Protein AF-A0A0F0KZY3-F1 (afdb_monomer)

Organism: NCB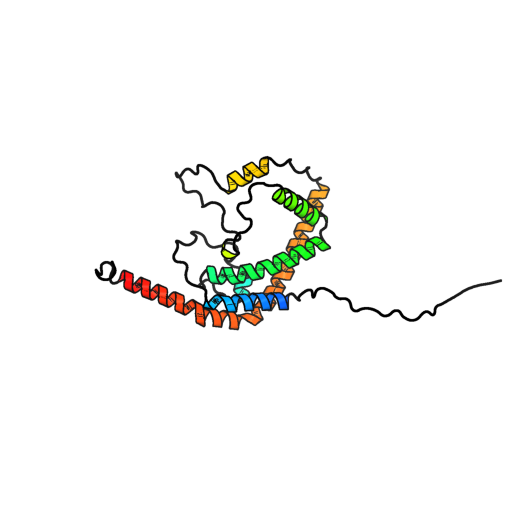I:txid582680

pLDDT: mean 83.11, std 18.11, range [31.58, 98.5]

Secondary structure (DSSP, 8-state):
-------------------------HHHHHHHHHHHHHHHGGG-----S---SS--TTTTT-HHHHHHT--TTS-HHHHHHHHHHHHHHHHHHHHHHHHHH-HHHHHHHHHHHHHHTT-S--TTTT--TTTTT--SSPPPPTTPPPS--HHHHHHHHHHTSPPPPPPPHHHHHHHHHHHHHHHHHHHHHHHHHHHHHTTTHHHHHHHIIIIIHHHHHHHHHHHHHHHH-TT-GGG-

Radius of gyration: 26.43 Å; Cα contacts (8 Å, |Δi|>4): 129; chains: 1; bounding box: 108×43×56 Å

Mean predicted aligned error: 11.76 Å

Structure (mmCIF, N/CA/C/O backbone):
data_AF-A0A0F0KZY3-F1
#
_entry.id   AF-A0A0F0KZY3-F1
#
loop_
_atom_site.group_PDB
_atom_site.id
_atom_site.type_symbol
_atom_site.label_atom_id
_atom_site.label_alt_id
_atom_site.label_comp_id
_atom_site.label_asym_id
_atom_site.label_entity_id
_atom_site.label_seq_id
_atom_site.pdbx_PDB_ins_code
_atom_site.Cartn_x
_atom_site.Cartn_y
_atom_site.Cartn_z
_atom_site.occupancy
_atom_site.B_iso_or_equiv
_atom_site.auth_seq_id
_atom_site.auth_comp_id
_atom_site.auth_asym_id
_atom_site.auth_atom_id
_atom_site.pdbx_PDB_model_num
ATOM 1 N N . MET A 1 1 ? -69.422 -18.592 17.727 1.00 33.78 1 MET A N 1
ATOM 2 C CA . MET A 1 1 ? -68.702 -19.879 17.613 1.00 33.78 1 MET A CA 1
ATOM 3 C C . MET A 1 1 ? -67.730 -19.767 16.440 1.00 33.78 1 MET A C 1
ATOM 5 O O . MET A 1 1 ? -68.256 -19.607 15.356 1.00 33.78 1 MET A O 1
ATOM 9 N N . ARG A 1 2 ? -66.400 -19.774 16.708 1.00 34.88 2 ARG A N 1
ATOM 10 C CA . ARG A 1 2 ? -65.200 -20.063 15.853 1.00 34.88 2 ARG A CA 1
ATOM 11 C C . ARG A 1 2 ? -65.149 -19.541 14.395 1.00 34.88 2 ARG A C 1
ATOM 13 O O . ARG A 1 2 ? -66.150 -19.557 13.713 1.00 34.88 2 ARG A O 1
ATOM 20 N N . ALA A 1 3 ? -64.028 -19.260 13.740 1.00 32.84 3 ALA A N 1
ATOM 21 C CA . ALA A 1 3 ? -62.632 -18.894 13.995 1.00 32.84 3 ALA A CA 1
ATOM 22 C C . ALA A 1 3 ? -62.002 -18.755 12.581 1.00 32.84 3 ALA A C 1
ATOM 24 O O . ALA A 1 3 ? -62.442 -19.452 11.671 1.00 32.84 3 ALA A O 1
ATOM 25 N N . ALA A 1 4 ? -60.945 -17.945 12.470 1.00 37.53 4 ALA A N 1
ATOM 26 C CA . ALA A 1 4 ? -59.822 -18.077 11.528 1.00 37.53 4 ALA A CA 1
ATOM 27 C C . ALA A 1 4 ? -59.975 -17.715 10.022 1.00 37.53 4 ALA A C 1
ATOM 29 O O . ALA A 1 4 ? -60.689 -18.349 9.255 1.00 37.53 4 ALA A O 1
ATOM 30 N N . ASP A 1 5 ? -59.121 -16.758 9.638 1.00 37.12 5 ASP A N 1
ATOM 31 C CA . ASP A 1 5 ? -58.019 -16.917 8.673 1.00 37.12 5 ASP A CA 1
ATOM 32 C C . ASP A 1 5 ? -58.067 -16.345 7.242 1.00 37.12 5 ASP A C 1
ATOM 34 O O . ASP A 1 5 ? -58.947 -16.591 6.427 1.00 37.12 5 ASP A O 1
ATOM 38 N N . LEU A 1 6 ? -56.934 -15.679 6.978 1.00 36.69 6 LEU A N 1
ATOM 39 C CA . LEU A 1 6 ? -56.150 -15.561 5.751 1.00 36.69 6 LEU A CA 1
ATOM 40 C C . LEU A 1 6 ? -56.644 -14.720 4.553 1.00 36.69 6 LEU A C 1
ATOM 42 O O . LEU A 1 6 ? -57.491 -15.096 3.755 1.00 36.69 6 LEU A O 1
ATOM 46 N N . ALA A 1 7 ? -55.821 -13.690 4.322 1.00 38.56 7 ALA A N 1
ATOM 47 C CA . ALA A 1 7 ? -55.039 -13.496 3.098 1.00 38.56 7 ALA A CA 1
ATOM 48 C C . ALA A 1 7 ? -55.624 -12.652 1.946 1.00 38.56 7 ALA A C 1
ATOM 50 O O . ALA A 1 7 ? -56.450 -13.074 1.149 1.00 38.56 7 ALA A O 1
ATOM 51 N N . CYS A 1 8 ? -54.960 -11.501 1.774 1.00 31.58 8 CYS A N 1
ATOM 52 C CA . CYS A 1 8 ? -54.126 -11.201 0.605 1.00 31.58 8 CYS A CA 1
ATOM 53 C C . CYS A 1 8 ? -54.821 -11.097 -0.766 1.00 31.58 8 CYS A C 1
ATOM 55 O O . CYS A 1 8 ? -55.160 -12.105 -1.378 1.00 31.58 8 CYS A O 1
ATOM 57 N N . ARG A 1 9 ? -54.853 -9.872 -1.323 1.00 37.19 9 ARG A N 1
ATOM 58 C CA . ARG A 1 9 ? -54.453 -9.585 -2.720 1.00 37.19 9 ARG A CA 1
ATOM 59 C C . ARG A 1 9 ? -54.384 -8.072 -2.993 1.00 37.19 9 ARG A C 1
ATOM 61 O O . ARG A 1 9 ? -55.365 -7.441 -3.367 1.00 37.19 9 ARG A O 1
ATOM 68 N N . ARG A 1 10 ? -53.177 -7.507 -2.896 1.00 37.31 10 ARG A N 1
ATOM 69 C CA . ARG A 1 10 ? -52.708 -6.425 -3.780 1.00 37.31 10 ARG A CA 1
ATOM 70 C C . ARG A 1 10 ? -51.435 -6.931 -4.467 1.00 37.31 10 ARG A C 1
ATOM 72 O O . ARG A 1 10 ? -50.506 -7.367 -3.799 1.00 37.31 10 ARG A O 1
ATOM 79 N N . ARG A 1 11 ? -51.429 -6.914 -5.798 1.00 42.09 11 ARG A N 1
ATOM 80 C CA . ARG A 1 11 ? -50.273 -7.096 -6.697 1.00 42.09 11 ARG A CA 1
ATOM 81 C C . ARG A 1 11 ? -50.128 -5.797 -7.511 1.00 42.09 11 ARG A C 1
ATOM 83 O O . ARG A 1 11 ? -51.13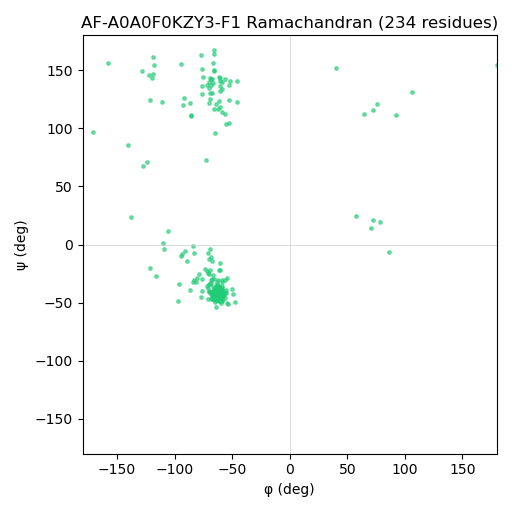5 -5.115 -7.684 1.00 42.09 11 ARG A O 1
ATOM 90 N N . PRO A 1 12 ? -48.972 -5.525 -8.127 1.00 42.66 12 PRO A N 1
ATOM 91 C CA . PRO A 1 12 ? -47.684 -5.273 -7.497 1.00 42.66 12 PRO A CA 1
ATOM 92 C C . PRO A 1 12 ? -47.201 -3.849 -7.836 1.00 42.66 12 PRO A C 1
ATOM 94 O O . PRO A 1 12 ? -47.564 -3.273 -8.860 1.00 42.66 12 PRO A O 1
ATOM 97 N N . GLY A 1 13 ? -46.368 -3.288 -6.962 1.00 34.19 13 GLY A N 1
ATOM 98 C CA . GLY A 1 13 ? -45.641 -2.055 -7.240 1.00 34.19 13 GLY A CA 1
ATOM 99 C C . GLY A 1 13 ? -44.587 -2.270 -8.324 1.00 34.19 13 GLY A C 1
ATOM 100 O O . GLY A 1 13 ? -43.937 -3.312 -8.377 1.00 34.19 13 GLY A O 1
ATOM 101 N N . VAL A 1 14 ? -44.436 -1.257 -9.171 1.00 41.22 14 VAL A N 1
ATOM 102 C CA . VAL A 1 14 ? -43.287 -1.056 -10.052 1.00 41.22 14 VAL A CA 1
ATOM 103 C C . VAL A 1 14 ? -42.035 -0.956 -9.180 1.00 41.22 14 VAL A C 1
ATOM 105 O O . VAL A 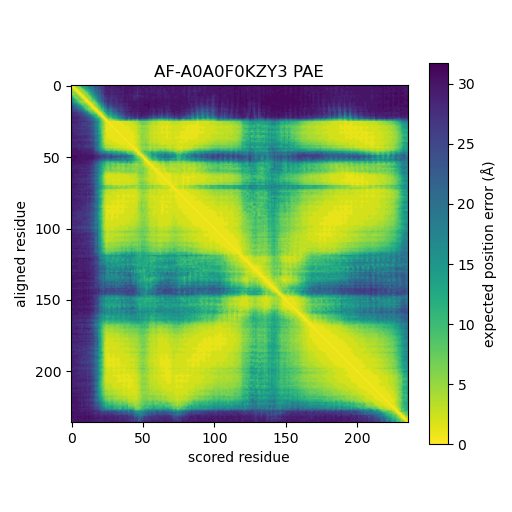1 14 ? -41.903 -0.029 -8.383 1.00 41.22 14 VAL A O 1
ATOM 108 N N . SER A 1 15 ? -41.135 -1.927 -9.308 1.00 39.84 15 SER A N 1
ATOM 109 C CA . SER A 1 15 ? -39.804 -1.881 -8.706 1.00 39.84 15 SER A CA 1
ATOM 110 C C . SER A 1 15 ? -38.874 -1.138 -9.660 1.00 39.84 15 SER A C 1
ATOM 112 O O . SER A 1 15 ? -38.569 -1.628 -10.746 1.00 39.84 15 SER A O 1
ATOM 114 N N . ALA A 1 16 ? -38.458 0.063 -9.263 1.00 42.44 16 ALA A N 1
ATOM 115 C CA . ALA A 1 16 ? -37.344 0.762 -9.886 1.00 42.44 16 ALA A CA 1
ATOM 116 C C . ALA A 1 16 ? -36.052 -0.065 -9.716 1.00 42.44 16 ALA A C 1
ATOM 118 O O . ALA A 1 16 ? -35.884 -0.711 -8.677 1.00 42.44 16 ALA A O 1
ATOM 119 N N . PRO A 1 17 ? -35.143 -0.074 -10.704 1.00 43.03 17 PRO A N 1
ATOM 120 C CA . PRO A 1 17 ? -33.883 -0.782 -10.578 1.00 43.03 17 PRO A CA 1
ATOM 121 C C . PRO A 1 17 ? -32.984 -0.068 -9.568 1.00 43.03 17 PRO A C 1
ATOM 123 O O . PRO A 1 17 ? -32.829 1.153 -9.593 1.00 43.03 17 PRO A O 1
ATOM 126 N N . TYR A 1 18 ? -32.389 -0.865 -8.687 1.00 42.31 18 TYR A N 1
ATOM 127 C CA . TYR A 1 18 ? -31.297 -0.475 -7.813 1.00 42.31 18 TYR A CA 1
ATOM 128 C C . TYR A 1 18 ? -30.151 0.080 -8.664 1.00 42.31 18 TYR A C 1
ATOM 130 O O . TYR A 1 18 ? -29.402 -0.673 -9.282 1.00 42.31 18 TYR A O 1
ATOM 138 N N . ALA A 1 19 ? -30.001 1.402 -8.685 1.00 39.34 19 ALA A N 1
ATOM 139 C CA . ALA A 1 19 ? -28.733 2.039 -9.001 1.00 39.34 19 ALA A CA 1
ATOM 140 C C . ALA A 1 19 ? -27.799 1.824 -7.800 1.00 39.34 19 ALA A C 1
ATOM 142 O O . ALA A 1 19 ? -27.579 2.722 -6.993 1.00 39.34 19 ALA A O 1
ATOM 143 N N . GLY A 1 20 ? -27.324 0.588 -7.643 1.00 34.75 20 GLY A N 1
ATOM 144 C CA . GLY A 1 20 ? -26.151 0.309 -6.834 1.00 34.75 20 GLY A CA 1
ATOM 145 C C . GLY A 1 20 ? -24.951 0.889 -7.567 1.00 34.75 20 GLY A C 1
ATOM 146 O O . GLY A 1 20 ? -24.743 0.605 -8.748 1.00 34.75 20 GLY A O 1
ATOM 147 N N . VAL A 1 21 ? -24.188 1.735 -6.885 1.00 39.25 21 VAL A N 1
ATOM 148 C CA . VAL A 1 21 ? -22.802 2.019 -7.254 1.00 39.25 21 VAL A CA 1
ATOM 149 C C . VAL A 1 21 ? -22.149 0.664 -7.529 1.00 39.25 21 VAL A C 1
ATOM 151 O O . VAL A 1 21 ? -22.244 -0.229 -6.695 1.00 39.25 21 VAL A O 1
ATOM 154 N N . VAL A 1 22 ? -21.596 0.460 -8.727 1.00 39.84 22 VAL A N 1
ATOM 155 C CA . VAL A 1 22 ? -20.933 -0.802 -9.071 1.00 39.84 22 VAL A CA 1
ATOM 156 C C . VAL A 1 22 ? -19.712 -0.935 -8.167 1.00 39.84 22 VAL A C 1
ATOM 158 O O . VAL A 1 22 ? -18.660 -0.365 -8.451 1.00 39.84 22 VAL A O 1
ATOM 161 N N . GLU A 1 23 ? -19.877 -1.662 -7.069 1.00 47.62 23 GLU A N 1
ATOM 162 C CA . GLU A 1 23 ? -18.807 -2.255 -6.279 1.00 47.62 23 GLU A CA 1
ATOM 163 C C . GLU A 1 23 ? -17.961 -3.065 -7.271 1.00 47.62 23 GLU A C 1
ATOM 165 O O . GLU A 1 23 ? -18.410 -4.063 -7.843 1.00 47.62 23 GLU A O 1
ATOM 170 N N . ARG A 1 24 ? -16.784 -2.549 -7.643 1.00 63.78 24 ARG A N 1
ATOM 171 C CA . ARG A 1 24 ? -15.936 -3.222 -8.633 1.00 63.78 24 ARG A CA 1
ATOM 172 C C . ARG A 1 24 ? -15.390 -4.478 -7.970 1.00 63.78 24 ARG A C 1
ATOM 174 O O . ARG A 1 24 ? -14.691 -4.362 -6.967 1.00 63.78 24 ARG A O 1
ATOM 181 N N . SER A 1 25 ? -15.665 -5.646 -8.555 1.00 88.31 25 SER A N 1
ATOM 182 C CA . SER A 1 25 ? -15.038 -6.908 -8.144 1.00 88.31 25 SER A CA 1
ATOM 183 C C . SER A 1 25 ? -13.529 -6.718 -7.959 1.00 88.31 25 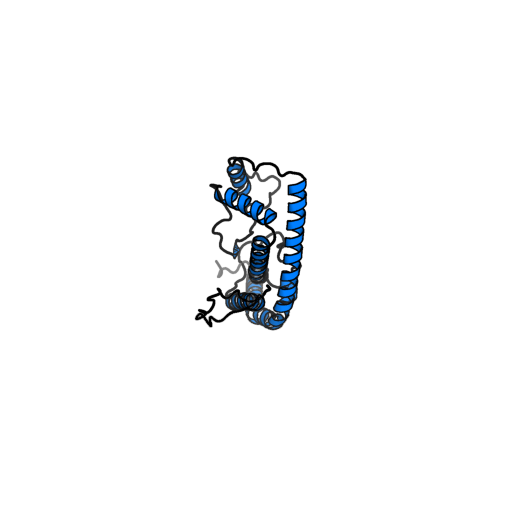SER A C 1
ATOM 185 O O . SER A 1 25 ? -12.893 -6.006 -8.744 1.00 88.31 25 SER A O 1
ATOM 187 N N . LEU A 1 26 ? -12.961 -7.352 -6.933 1.00 94.00 26 LEU A N 1
ATOM 188 C CA . LEU A 1 26 ? -11.532 -7.304 -6.615 1.00 94.00 26 LEU A CA 1
ATOM 189 C C . LEU A 1 26 ? -10.663 -7.618 -7.845 1.00 94.00 26 LEU A C 1
ATOM 191 O O . LEU A 1 26 ? -9.666 -6.945 -8.091 1.00 94.00 26 LEU A O 1
ATOM 195 N N . GLU A 1 27 ? -11.107 -8.565 -8.675 1.00 95.56 27 GLU A N 1
ATOM 196 C CA . GLU A 1 27 ? -10.515 -8.890 -9.978 1.00 95.56 27 GLU A CA 1
ATOM 197 C C . GLU A 1 27 ? -10.413 -7.666 -10.894 1.00 95.56 27 GLU A C 1
ATOM 199 O O . GLU A 1 27 ? -9.330 -7.333 -11.365 1.00 95.56 27 GLU A O 1
ATOM 204 N N . THR A 1 28 ? -11.507 -6.922 -11.067 1.00 96.06 28 THR A N 1
ATOM 205 C CA . THR A 1 28 ? -11.530 -5.709 -11.894 1.00 96.06 28 THR A CA 1
ATOM 206 C C . THR A 1 28 ? -10.596 -4.623 -11.359 1.00 96.06 28 THR A C 1
ATOM 208 O O . THR A 1 28 ? -9.983 -3.899 -12.144 1.00 96.06 28 THR A O 1
ATOM 211 N N . GLN A 1 29 ? -10.481 -4.480 -10.037 1.00 96.50 29 GLN A N 1
ATOM 212 C CA . GLN A 1 29 ? -9.564 -3.509 -9.434 1.00 96.50 29 GLN A CA 1
ATOM 213 C C . GLN A 1 29 ? -8.100 -3.898 -9.684 1.00 96.50 29 GLN A C 1
ATOM 215 O O . GLN A 1 29 ? -7.302 -3.047 -10.082 1.00 96.50 29 GLN A O 1
ATOM 220 N N . VAL A 1 30 ? -7.759 -5.181 -9.516 1.00 97.69 30 VAL A N 1
ATOM 221 C CA . VAL A 1 30 ? -6.414 -5.707 -9.797 1.00 97.69 30 VAL A CA 1
ATOM 222 C C . VAL A 1 30 ? -6.068 -5.554 -11.277 1.00 97.69 30 VAL A C 1
ATOM 224 O O . VAL A 1 30 ? -5.000 -5.023 -11.583 1.00 97.69 30 VAL A O 1
ATOM 227 N N . ASP A 1 31 ? -6.978 -5.917 -12.185 1.00 97.62 31 ASP A N 1
ATOM 228 C CA . ASP A 1 31 ? -6.805 -5.725 -13.628 1.00 97.62 31 ASP A CA 1
ATOM 229 C C . ASP A 1 31 ? -6.473 -4.261 -13.942 1.00 97.62 31 ASP A C 1
ATOM 231 O O . ASP A 1 31 ? -5.473 -3.958 -14.591 1.00 97.62 31 ASP A O 1
ATOM 235 N N . GLN A 1 32 ? -7.271 -3.324 -13.425 1.00 96.50 32 GLN A N 1
ATOM 236 C CA . GLN A 1 32 ? -7.074 -1.892 -13.654 1.00 96.50 32 GLN A CA 1
ATOM 237 C C . GLN A 1 32 ? -5.749 -1.377 -13.088 1.00 96.50 32 GLN A C 1
ATOM 239 O O . GLN A 1 32 ? -5.095 -0.552 -13.733 1.00 96.50 32 GLN A O 1
ATOM 244 N N . ALA A 1 33 ? -5.339 -1.852 -11.911 1.00 96.25 33 ALA A N 1
ATOM 245 C CA . ALA A 1 33 ? -4.058 -1.494 -11.313 1.00 96.25 33 ALA A CA 1
ATOM 246 C C . ALA A 1 33 ? -2.879 -1.985 -12.162 1.00 96.25 33 ALA A C 1
ATOM 248 O O . ALA A 1 33 ? -1.944 -1.216 -12.408 1.00 96.25 33 ALA A O 1
ATOM 249 N N . VAL A 1 34 ? -2.944 -3.223 -12.662 1.00 98.06 34 VAL A N 1
ATOM 250 C CA . VAL A 1 34 ? -1.927 -3.778 -13.562 1.00 98.06 34 VAL A CA 1
ATOM 251 C C . VAL A 1 34 ? -1.908 -3.021 -14.889 1.00 98.06 34 VAL A C 1
ATOM 253 O O . VAL A 1 34 ? -0.840 -2.599 -15.319 1.00 98.06 34 VAL A O 1
ATOM 256 N N . GLU A 1 35 ? -3.058 -2.760 -15.515 1.00 97.81 35 GLU A N 1
ATOM 257 C CA . GLU A 1 35 ? -3.123 -1.977 -16.760 1.00 97.81 35 GLU A CA 1
ATOM 258 C C . GLU A 1 35 ? -2.616 -0.541 -16.579 1.00 97.81 35 GLU A C 1
ATOM 260 O O . GLU A 1 35 ? -2.020 0.045 -17.484 1.00 97.81 35 GLU A O 1
ATOM 265 N N . ALA A 1 36 ? -2.859 0.074 -15.420 1.00 95.19 36 ALA A N 1
ATOM 266 C CA . ALA A 1 36 ? -2.318 1.391 -15.105 1.00 95.19 36 ALA A CA 1
ATOM 267 C C . ALA A 1 36 ? -0.793 1.363 -14.982 1.00 95.19 36 ALA A C 1
ATOM 269 O O . ALA A 1 36 ? -0.130 2.266 -15.494 1.00 95.19 36 ALA A O 1
ATOM 270 N N . TRP A 1 37 ? -0.244 0.328 -14.346 1.00 97.19 37 TRP A N 1
ATOM 271 C CA . TRP A 1 37 ? 1.198 0.129 -14.256 1.00 97.19 37 TRP A CA 1
ATOM 272 C C . TRP A 1 37 ? 1.814 -0.151 -15.634 1.00 97.19 37 TRP A C 1
ATOM 274 O O . TRP A 1 37 ? 2.759 0.534 -16.011 1.00 97.19 37 TRP A O 1
ATOM 284 N N . LEU A 1 38 ? 1.224 -1.040 -16.441 1.00 97.50 38 LEU A N 1
ATOM 285 C CA . LEU A 1 38 ? 1.686 -1.346 -17.803 1.00 97.50 38 LEU A CA 1
ATOM 286 C C . LEU A 1 38 ? 1.704 -0.109 -18.709 1.00 97.50 38 LEU A C 1
ATOM 288 O O . LEU A 1 38 ? 2.621 0.057 -19.503 1.00 97.50 38 LEU A O 1
ATOM 292 N N . ARG A 1 39 ? 0.729 0.797 -18.571 1.00 95.94 39 ARG A N 1
ATOM 293 C CA . ARG A 1 39 ? 0.730 2.074 -19.305 1.00 95.94 39 ARG A CA 1
ATOM 294 C C . ARG A 1 39 ? 1.801 3.051 -18.824 1.00 95.94 39 ARG A C 1
ATOM 296 O O . ARG A 1 39 ? 2.155 3.954 -19.576 1.00 95.94 39 ARG A O 1
ATOM 303 N N . TRP A 1 40 ? 2.240 2.941 -17.573 1.00 95.62 40 TRP A N 1
ATOM 304 C CA . TRP A 1 40 ? 3.232 3.829 -16.968 1.00 95.62 40 TRP A CA 1
ATOM 305 C C . TRP A 1 40 ? 4.670 3.371 -17.234 1.00 95.62 40 TRP A C 1
ATOM 307 O O . TRP A 1 40 ? 5.503 4.220 -17.527 1.00 95.62 40 TRP A O 1
ATOM 317 N N . VAL A 1 41 ? 4.940 2.062 -17.197 1.00 94.94 41 VAL A N 1
ATOM 318 C CA . VAL A 1 41 ? 6.286 1.473 -17.342 1.00 94.94 41 VAL A CA 1
ATOM 319 C C . VAL A 1 41 ? 7.090 1.999 -18.543 1.00 94.94 41 VAL A C 1
ATOM 321 O O . VAL A 1 41 ? 8.255 2.321 -18.336 1.00 94.94 41 VAL A O 1
ATOM 324 N N . PRO A 1 42 ? 6.520 2.187 -19.752 1.00 94.69 42 PRO A N 1
ATOM 325 C CA . PRO A 1 42 ? 7.266 2.737 -20.890 1.00 94.69 42 PRO A CA 1
ATOM 326 C C . PRO A 1 42 ? 7.825 4.151 -20.678 1.00 94.69 42 PRO A C 1
ATOM 328 O O . PRO A 1 42 ? 8.639 4.607 -21.468 1.00 94.69 42 PRO A O 1
ATOM 331 N N . ARG A 1 43 ? 7.336 4.868 -19.660 1.00 92.38 43 ARG A N 1
ATOM 332 C CA . ARG A 1 43 ? 7.733 6.241 -19.311 1.00 92.38 43 ARG A CA 1
ATOM 333 C C . ARG A 1 43 ? 8.538 6.302 -18.014 1.00 92.38 43 ARG A C 1
ATOM 335 O O . ARG A 1 43 ? 8.801 7.392 -17.519 1.00 92.38 43 ARG A O 1
ATOM 342 N N . TRP A 1 44 ? 8.808 5.154 -17.395 1.00 92.56 44 TRP A N 1
ATOM 343 C CA . TRP A 1 44 ? 9.713 5.090 -16.257 1.00 92.56 44 TRP A CA 1
ATOM 344 C C . TRP A 1 44 ? 11.130 5.354 -16.752 1.00 92.56 44 TRP A C 1
ATOM 346 O O . TRP A 1 44 ? 11.486 4.812 -17.789 1.00 92.56 44 TRP A O 1
ATOM 356 N N . GLU A 1 45 ? 11.911 6.116 -15.989 1.00 86.75 45 GLU A N 1
ATOM 357 C CA . GLU A 1 45 ? 13.330 6.373 -16.239 1.00 86.75 45 GLU A CA 1
ATOM 358 C C . GLU A 1 45 ? 14.151 6.084 -14.965 1.00 86.75 45 GLU A C 1
ATOM 360 O O . GLU A 1 45 ? 13.638 6.253 -13.844 1.00 86.75 45 GLU A O 1
ATOM 365 N N . PRO A 1 46 ? 15.421 5.648 -15.087 1.00 85.50 46 PRO A N 1
ATOM 366 C CA . PRO A 1 46 ? 16.316 5.496 -13.946 1.00 85.50 46 PRO A CA 1
ATOM 367 C C . PRO A 1 46 ? 16.514 6.815 -13.183 1.00 85.50 46 PRO A C 1
ATOM 369 O O . PRO A 1 46 ? 16.775 7.866 -13.762 1.00 85.50 46 PRO A O 1
ATOM 372 N N . ALA A 1 47 ? 16.428 6.765 -11.852 1.00 77.38 47 ALA A N 1
ATOM 373 C CA . ALA A 1 47 ? 16.657 7.944 -11.020 1.00 77.38 47 ALA A CA 1
ATOM 374 C C . ALA A 1 47 ? 18.139 8.361 -11.040 1.00 77.38 47 ALA A C 1
ATOM 376 O O . ALA A 1 47 ? 19.019 7.548 -10.764 1.00 77.38 47 ALA A O 1
ATOM 377 N N . THR A 1 48 ? 18.402 9.648 -11.280 1.00 67.06 48 THR A N 1
ATOM 378 C CA . THR A 1 48 ? 19.755 10.239 -11.338 1.00 67.06 48 THR A CA 1
ATOM 379 C C . THR A 1 48 ? 20.258 10.781 -9.994 1.00 67.06 48 THR A C 1
ATOM 381 O O . THR A 1 48 ? 21.413 11.187 -9.872 1.00 67.06 48 THR A O 1
ATOM 384 N N . HIS A 1 49 ? 19.415 10.786 -8.956 1.00 62.19 49 HIS A N 1
ATOM 385 C CA . HIS A 1 49 ? 19.786 11.216 -7.607 1.00 62.19 49 HIS A CA 1
ATOM 386 C C . HIS A 1 49 ? 20.206 10.032 -6.731 1.00 62.19 49 HIS A C 1
ATOM 388 O O . HIS A 1 49 ? 19.809 8.887 -6.949 1.00 62.19 49 HIS A O 1
ATOM 394 N N . ARG A 1 50 ? 21.019 10.318 -5.704 1.00 55.47 50 ARG A N 1
ATOM 395 C CA . ARG A 1 50 ? 21.552 9.309 -4.782 1.00 55.47 50 ARG A CA 1
ATOM 396 C C . ARG A 1 50 ? 20.387 8.536 -4.140 1.00 55.47 50 ARG A C 1
ATOM 398 O O . ARG A 1 50 ? 19.598 9.106 -3.390 1.00 55.47 50 ARG A O 1
ATOM 405 N N . GLY A 1 51 ? 20.274 7.252 -4.482 1.00 59.91 51 GLY A N 1
ATOM 406 C CA . GLY A 1 51 ? 19.192 6.380 -4.026 1.00 59.91 51 GLY A CA 1
ATOM 407 C C . GLY A 1 51 ? 19.212 6.126 -2.515 1.00 59.91 51 GLY A C 1
ATOM 408 O O . GLY A 1 51 ? 20.191 6.416 -1.824 1.00 59.91 51 GLY A O 1
ATOM 409 N N . ARG A 1 52 ? 18.113 5.560 -1.998 1.00 60.81 52 ARG A N 1
ATOM 410 C CA . ARG A 1 52 ? 17.982 5.173 -0.582 1.00 60.81 52 ARG A CA 1
ATOM 411 C C . ARG A 1 52 ? 19.149 4.275 -0.148 1.00 60.81 52 ARG A C 1
ATOM 413 O O . ARG A 1 52 ? 19.485 3.321 -0.842 1.00 60.81 52 ARG A O 1
ATOM 420 N N . VAL A 1 53 ? 19.695 4.532 1.043 1.00 61.31 53 VAL A N 1
ATOM 421 C CA . VAL A 1 53 ? 20.775 3.726 1.653 1.00 61.31 53 VAL A CA 1
ATOM 422 C C . VAL A 1 53 ? 20.266 2.352 2.125 1.00 61.31 53 VAL A C 1
ATOM 424 O O . VAL A 1 53 ? 21.039 1.401 2.210 1.00 61.31 53 VAL A O 1
ATOM 427 N N . ALA A 1 54 ? 18.959 2.218 2.386 1.00 68.62 54 ALA A N 1
ATOM 428 C CA . ALA A 1 54 ? 18.330 0.988 2.868 1.00 68.62 54 ALA A CA 1
ATOM 429 C C . ALA A 1 54 ? 17.255 0.443 1.899 1.00 68.62 54 ALA A C 1
ATOM 431 O O . ALA A 1 54 ? 16.487 1.230 1.331 1.00 68.62 54 ALA A O 1
ATOM 432 N N . PRO A 1 55 ? 17.125 -0.896 1.754 1.00 71.50 55 PRO A N 1
ATOM 433 C CA . PRO A 1 55 ? 16.033 -1.517 1.007 1.00 71.50 55 PRO A CA 1
ATOM 434 C C . PRO A 1 55 ? 14.656 -1.153 1.578 1.00 71.50 55 PRO A C 1
ATOM 436 O O . PRO A 1 55 ? 14.447 -1.144 2.794 1.00 71.50 55 PRO A O 1
ATOM 439 N N . CYS A 1 56 ? 13.680 -0.907 0.703 1.00 78.94 56 CYS A N 1
ATOM 440 C CA . CYS A 1 56 ? 12.311 -0.635 1.132 1.00 78.94 56 CYS A CA 1
ATOM 441 C C . CYS A 1 56 ? 11.689 -1.875 1.791 1.00 78.94 56 CYS A C 1
ATOM 443 O O . CYS A 1 56 ? 11.453 -2.886 1.127 1.00 78.94 56 CYS A O 1
ATOM 445 N N . ARG A 1 57 ? 11.353 -1.776 3.086 1.00 80.50 57 ARG A N 1
ATOM 446 C CA . ARG A 1 57 ? 10.757 -2.873 3.875 1.00 80.50 57 ARG A CA 1
ATOM 447 C C . ARG A 1 57 ? 9.406 -3.366 3.345 1.00 80.50 57 ARG A C 1
ATOM 449 O O . ARG A 1 57 ? 9.016 -4.480 3.657 1.00 80.50 57 ARG A O 1
ATOM 456 N N . ARG A 1 58 ? 8.691 -2.548 2.561 1.00 78.75 58 ARG A N 1
ATOM 457 C CA . ARG A 1 58 ? 7.395 -2.918 1.959 1.00 78.75 58 ARG A CA 1
ATOM 458 C C . ARG A 1 58 ? 7.540 -3.756 0.689 1.00 78.75 58 ARG A C 1
ATOM 460 O O . ARG A 1 58 ? 6.674 -4.573 0.395 1.00 78.75 58 ARG A O 1
ATOM 467 N N . CYS A 1 59 ? 8.606 -3.531 -0.077 1.00 83.12 59 CYS A N 1
ATOM 468 C CA . CYS A 1 59 ? 8.823 -4.210 -1.355 1.00 83.12 59 CYS A CA 1
ATOM 469 C C . CYS A 1 59 ? 9.741 -5.429 -1.191 1.00 83.12 59 CYS A C 1
ATOM 471 O O . CYS A 1 59 ? 9.536 -6.444 -1.853 1.00 83.12 59 CYS A O 1
ATOM 473 N N . LEU A 1 60 ? 10.723 -5.364 -0.285 1.00 82.19 60 LEU A N 1
ATOM 474 C CA . LEU A 1 60 ? 11.640 -6.472 -0.035 1.00 82.19 60 LEU A CA 1
ATOM 475 C C . LEU A 1 60 ? 10.871 -7.715 0.440 1.00 82.19 60 LEU A C 1
ATOM 477 O O . LEU A 1 60 ? 10.220 -7.687 1.480 1.00 82.19 60 LEU A O 1
ATOM 481 N N . GLY A 1 61 ? 10.953 -8.805 -0.326 1.00 83.75 61 GLY A N 1
ATOM 482 C CA . GLY A 1 61 ? 10.263 -10.060 -0.008 1.00 83.75 61 GLY A CA 1
ATOM 483 C C . GLY A 1 61 ? 8.740 -10.012 -0.172 1.00 83.75 61 GLY A C 1
ATOM 484 O O . GLY A 1 61 ? 8.055 -10.904 0.320 1.00 83.75 61 GLY A O 1
ATOM 485 N N . SER A 1 62 ? 8.198 -8.994 -0.849 1.00 89.94 62 SER A N 1
ATOM 486 C CA . SER A 1 62 ? 6.754 -8.828 -1.019 1.00 89.94 62 SER A CA 1
ATOM 487 C C . SER A 1 62 ? 6.121 -10.007 -1.785 1.00 89.94 62 SER A C 1
ATOM 489 O O . SER A 1 62 ? 6.496 -10.254 -2.940 1.00 89.94 62 SER A O 1
ATOM 491 N N . PRO A 1 63 ? 5.112 -10.698 -1.212 1.00 93.75 63 PRO A N 1
ATOM 492 C CA . PRO A 1 63 ? 4.361 -11.740 -1.915 1.00 93.75 63 PRO A CA 1
ATOM 493 C C . PRO A 1 63 ? 3.682 -11.226 -3.190 1.00 93.75 63 PRO A C 1
ATOM 495 O O . PRO A 1 63 ? 3.616 -11.947 -4.182 1.00 93.75 63 PRO A O 1
ATOM 498 N N . VAL A 1 64 ? 3.257 -9.957 -3.191 1.00 95.00 64 VAL A N 1
ATOM 499 C CA . VAL A 1 64 ? 2.641 -9.276 -4.341 1.00 95.00 64 VAL A CA 1
ATOM 500 C C . VAL A 1 64 ? 3.604 -9.217 -5.527 1.00 95.00 64 VAL A C 1
ATOM 502 O O . VAL A 1 64 ? 3.237 -9.589 -6.640 1.00 95.00 64 VAL A O 1
ATOM 505 N N . LEU A 1 65 ? 4.853 -8.800 -5.296 1.00 95.56 65 LEU A N 1
ATOM 506 C CA . LEU A 1 65 ? 5.863 -8.717 -6.358 1.00 95.56 65 LEU A CA 1
ATOM 507 C C . LEU A 1 65 ? 6.244 -10.105 -6.880 1.00 95.56 65 LEU A C 1
ATOM 509 O O . LEU A 1 65 ? 6.334 -10.308 -8.092 1.00 95.56 65 LEU A O 1
ATOM 513 N N . SER A 1 66 ? 6.379 -11.078 -5.976 1.00 95.50 66 SER A N 1
ATOM 514 C CA . SER A 1 66 ? 6.638 -12.474 -6.339 1.00 95.50 66 SER A CA 1
ATOM 515 C C . SER A 1 66 ? 5.514 -13.069 -7.199 1.00 95.50 66 SER A C 1
ATOM 517 O O . SER A 1 66 ? 5.786 -13.711 -8.220 1.00 95.50 66 SER A O 1
ATOM 519 N N . ALA A 1 67 ? 4.250 -12.814 -6.842 1.00 97.06 67 ALA A N 1
ATOM 520 C CA . ALA A 1 67 ? 3.080 -13.253 -7.601 1.00 97.06 67 ALA A CA 1
ATOM 521 C C . ALA A 1 67 ? 3.030 -12.611 -8.997 1.00 97.06 67 ALA A C 1
ATOM 523 O O . ALA A 1 67 ? 2.843 -13.318 -9.989 1.00 97.06 67 ALA A O 1
ATOM 524 N N . ALA A 1 68 ? 3.304 -11.306 -9.083 1.00 97.00 68 ALA A N 1
ATOM 525 C CA . ALA A 1 68 ? 3.396 -10.567 -10.342 1.00 97.00 68 ALA A CA 1
ATOM 526 C C . ALA A 1 68 ? 4.606 -10.967 -11.213 1.00 97.00 68 ALA A C 1
ATOM 528 O O . ALA A 1 68 ? 4.678 -10.584 -12.376 1.00 97.00 68 ALA A O 1
ATOM 529 N N . GLY A 1 69 ? 5.551 -11.753 -10.682 1.00 95.69 69 GLY A N 1
ATOM 530 C CA . GLY A 1 69 ? 6.753 -12.189 -11.401 1.00 95.69 69 GLY A CA 1
ATOM 531 C C . GLY A 1 69 ? 7.851 -11.136 -11.492 1.00 95.69 69 GLY A C 1
ATOM 532 O O . GLY A 1 69 ? 8.734 -11.270 -12.339 1.00 95.69 69 GLY A O 1
ATOM 533 N N . ILE A 1 70 ? 7.810 -10.124 -10.625 1.00 94.88 70 ILE A N 1
ATOM 534 C CA . ILE A 1 70 ? 8.820 -9.073 -10.538 1.00 94.88 70 ILE A CA 1
ATOM 535 C C . ILE A 1 70 ? 9.956 -9.562 -9.635 1.00 94.88 70 ILE A C 1
ATOM 537 O O . ILE A 1 70 ? 9.776 -9.764 -8.434 1.00 94.88 70 ILE A O 1
ATOM 541 N N . GLY A 1 71 ? 11.126 -9.791 -10.233 1.00 86.69 71 GLY A N 1
ATOM 542 C CA . GLY A 1 71 ? 12.316 -10.265 -9.528 1.00 86.69 71 GLY A CA 1
ATOM 543 C C . GLY A 1 71 ? 13.032 -9.168 -8.734 1.00 86.69 71 GLY A C 1
ATOM 544 O O . GLY A 1 71 ? 12.860 -7.979 -8.990 1.00 86.69 71 GLY A O 1
ATOM 545 N N . ALA A 1 72 ? 13.904 -9.576 -7.807 1.00 81.62 72 ALA A N 1
ATOM 546 C CA . ALA A 1 72 ? 14.678 -8.659 -6.962 1.00 81.62 72 ALA A CA 1
ATOM 547 C C . ALA A 1 72 ? 15.622 -7.724 -7.746 1.00 81.62 72 ALA A C 1
ATOM 549 O O . ALA A 1 72 ? 15.968 -6.660 -7.243 1.00 81.62 72 ALA A O 1
ATOM 550 N N . ASN A 1 73 ? 16.000 -8.101 -8.972 1.00 84.81 73 ASN A N 1
ATOM 551 C CA . ASN A 1 73 ? 16.896 -7.328 -9.839 1.00 84.81 73 ASN A CA 1
ATOM 552 C C . ASN A 1 73 ? 16.177 -6.223 -10.630 1.00 84.81 73 ASN A C 1
ATOM 554 O O . ASN A 1 73 ? 16.827 -5.427 -11.299 1.00 84.81 73 ASN A O 1
ATOM 558 N N . VAL A 1 74 ? 14.844 -6.169 -10.574 1.00 91.06 74 VAL A N 1
ATOM 559 C CA . VAL A 1 74 ? 14.073 -5.101 -11.218 1.00 91.06 74 VAL A CA 1
ATOM 560 C C . VAL A 1 74 ? 14.272 -3.803 -10.422 1.00 91.06 74 VAL A C 1
ATOM 562 O O . VAL A 1 74 ? 14.217 -3.855 -9.192 1.00 91.06 74 VAL A O 1
ATOM 565 N N . PRO A 1 75 ? 14.467 -2.633 -11.054 1.00 89.88 75 PRO A N 1
ATOM 566 C CA . PRO A 1 75 ? 14.665 -1.372 -10.345 1.00 89.88 75 PRO A CA 1
ATOM 567 C C . PRO A 1 75 ? 13.584 -1.087 -9.302 1.00 89.88 75 PRO A C 1
ATOM 569 O O . PRO A 1 75 ? 12.392 -1.307 -9.533 1.00 89.88 75 PRO A O 1
ATOM 572 N N . HIS A 1 76 ? 13.994 -0.547 -8.151 1.00 87.50 76 HIS A N 1
ATOM 573 C CA . HIS A 1 76 ? 13.087 -0.317 -7.025 1.00 87.50 76 HIS A CA 1
ATOM 574 C C . HIS A 1 76 ? 11.869 0.533 -7.408 1.00 87.50 76 HIS A C 1
ATOM 576 O O . HIS A 1 76 ? 10.763 0.184 -7.010 1.00 87.50 76 HIS A O 1
ATOM 582 N N . GLY A 1 77 ? 12.040 1.590 -8.210 1.00 87.50 77 GLY A N 1
ATOM 583 C CA . GLY A 1 77 ? 10.924 2.436 -8.657 1.00 87.50 77 GLY A CA 1
ATOM 584 C C . GLY A 1 77 ? 9.857 1.659 -9.437 1.00 87.50 77 GLY A C 1
ATOM 585 O O . GLY A 1 77 ? 8.663 1.842 -9.206 1.00 87.50 77 GLY A O 1
ATOM 586 N N . VAL A 1 78 ? 10.277 0.711 -10.279 1.00 91.94 78 VAL A N 1
ATOM 587 C CA . VAL A 1 78 ? 9.379 -0.160 -11.054 1.00 91.94 78 VAL A CA 1
ATOM 588 C C . VAL A 1 78 ? 8.613 -1.115 -10.134 1.00 91.94 78 VAL A C 1
ATOM 590 O O . VAL A 1 78 ? 7.390 -1.232 -10.252 1.00 91.94 78 VAL A O 1
ATOM 593 N N . GLN A 1 79 ? 9.314 -1.749 -9.182 1.00 92.56 79 GLN A N 1
ATOM 594 C CA . GLN A 1 79 ? 8.693 -2.590 -8.150 1.00 92.56 79 GLN A CA 1
ATOM 595 C C . GLN A 1 79 ? 7.681 -1.787 -7.321 1.00 92.56 79 GLN A C 1
ATOM 597 O O . GLN A 1 79 ? 6.543 -2.214 -7.106 1.00 92.56 79 GLN A O 1
ATOM 602 N N . HIS A 1 80 ? 8.100 -0.604 -6.867 1.00 89.94 80 HIS A N 1
ATOM 603 C CA . HIS A 1 80 ? 7.314 0.260 -6.005 1.00 89.94 80 HIS A CA 1
ATOM 604 C C . HIS A 1 80 ? 6.012 0.665 -6.695 1.00 89.94 80 HIS A C 1
ATOM 606 O O . HIS A 1 80 ? 4.948 0.478 -6.108 1.00 89.94 80 HIS A O 1
ATOM 612 N N . GLY A 1 81 ? 6.085 1.063 -7.971 1.00 90.69 81 GLY A N 1
ATOM 613 C CA . GLY A 1 81 ? 4.932 1.471 -8.768 1.00 90.69 81 GLY A CA 1
ATOM 614 C C . GLY A 1 81 ? 3.804 0.436 -8.838 1.00 90.69 81 GLY A C 1
ATOM 615 O O . GLY A 1 81 ? 2.635 0.819 -8.784 1.00 90.69 81 GLY A O 1
ATOM 616 N N . LEU A 1 82 ? 4.100 -0.866 -8.943 1.00 94.12 82 LEU A N 1
ATOM 617 C CA . LEU A 1 82 ? 3.041 -1.885 -8.895 1.00 94.12 82 LEU A CA 1
ATOM 618 C C . LEU A 1 82 ? 2.576 -2.121 -7.455 1.00 94.12 82 LEU A C 1
ATOM 620 O O . LEU A 1 82 ? 1.377 -2.179 -7.188 1.00 94.12 82 LEU A O 1
ATOM 624 N N . SER A 1 83 ? 3.524 -2.244 -6.522 1.00 93.50 83 SER A N 1
ATOM 625 C CA . SER A 1 83 ? 3.214 -2.600 -5.136 1.00 93.50 83 SER A CA 1
ATOM 626 C C . SER A 1 83 ? 2.314 -1.581 -4.433 1.00 93.50 83 SER A C 1
ATOM 628 O O . SER A 1 83 ? 1.431 -1.991 -3.684 1.00 93.50 83 SER A O 1
ATOM 630 N N . THR A 1 84 ? 2.471 -0.279 -4.697 1.00 91.25 84 THR A N 1
ATOM 631 C CA . THR A 1 84 ? 1.639 0.775 -4.092 1.00 91.25 84 THR A CA 1
ATOM 632 C C . THR A 1 84 ? 0.202 0.723 -4.595 1.00 91.25 84 THR A C 1
ATOM 634 O O . THR A 1 84 ? -0.727 0.777 -3.794 1.00 91.25 84 THR A O 1
ATOM 637 N N . ARG A 1 85 ? 0.001 0.514 -5.902 1.00 93.81 85 ARG A N 1
ATOM 638 C CA . ARG A 1 85 ? -1.335 0.367 -6.503 1.00 93.81 85 ARG A CA 1
ATOM 639 C C . ARG A 1 85 ? -2.083 -0.836 -5.937 1.00 93.81 85 ARG A C 1
ATOM 641 O O . ARG A 1 85 ? -3.260 -0.732 -5.616 1.00 93.81 85 ARG A O 1
ATOM 648 N N . ILE A 1 86 ? -1.395 -1.965 -5.786 1.00 95.69 86 ILE A N 1
ATOM 649 C CA . ILE A 1 86 ? -1.989 -3.166 -5.192 1.00 95.69 86 ILE A CA 1
ATOM 650 C C . ILE A 1 86 ? -2.265 -2.974 -3.697 1.00 95.69 86 ILE A C 1
ATOM 652 O O . ILE A 1 86 ? -3.326 -3.369 -3.218 1.00 95.69 86 ILE A O 1
ATOM 656 N N . LYS A 1 87 ? -1.349 -2.332 -2.963 1.00 93.00 87 LYS A N 1
ATOM 657 C CA . LYS A 1 87 ? -1.556 -2.000 -1.550 1.00 93.00 87 LYS A CA 1
ATOM 658 C C . LYS A 1 87 ? -2.808 -1.139 -1.362 1.00 93.00 87 LYS A C 1
ATOM 660 O O . LYS A 1 87 ? -3.601 -1.454 -0.487 1.00 93.00 87 LYS A O 1
ATOM 665 N N . ALA A 1 88 ? -3.025 -0.135 -2.211 1.00 93.25 88 ALA A N 1
ATOM 666 C CA . ALA A 1 88 ? -4.205 0.725 -2.130 1.00 93.25 88 ALA A CA 1
ATOM 667 C C . ALA A 1 88 ? -5.525 -0.064 -2.245 1.00 93.25 88 ALA A C 1
ATOM 669 O O . ALA A 1 88 ? -6.486 0.245 -1.547 1.00 93.25 88 ALA A O 1
ATOM 670 N N . ILE A 1 89 ? -5.562 -1.119 -3.069 1.00 96.06 89 ILE A N 1
ATOM 671 C CA . ILE A 1 89 ? -6.726 -2.016 -3.173 1.00 96.06 89 ILE A CA 1
ATOM 672 C C . ILE A 1 89 ? -6.941 -2.783 -1.860 1.00 96.06 89 ILE A C 1
ATOM 674 O O . ILE A 1 89 ? -8.065 -2.847 -1.367 1.00 96.06 89 ILE A O 1
ATOM 678 N N . VAL A 1 90 ? -5.872 -3.342 -1.276 1.00 96.12 90 VAL A N 1
ATOM 679 C CA . VAL A 1 90 ? -5.942 -4.037 0.025 1.00 96.12 90 VAL A CA 1
ATOM 680 C C . VAL A 1 90 ? -6.423 -3.085 1.114 1.00 96.12 90 VAL A C 1
ATOM 682 O O . VAL A 1 90 ? -7.348 -3.423 1.847 1.00 96.12 90 VAL A O 1
ATOM 685 N N . ASP A 1 91 ? -5.827 -1.896 1.201 1.00 95.56 91 ASP A N 1
ATOM 686 C CA . ASP A 1 91 ? -6.179 -0.890 2.203 1.00 95.56 91 ASP A CA 1
ATOM 687 C C . ASP A 1 91 ? -7.656 -0.498 2.088 1.00 95.56 91 ASP A C 1
ATOM 689 O O . ASP A 1 91 ? -8.348 -0.418 3.100 1.00 95.56 91 ASP A O 1
ATOM 693 N N . HIS A 1 92 ? -8.158 -0.303 0.863 1.00 96.06 92 HIS A N 1
ATOM 694 C CA . HIS A 1 92 ? -9.559 0.034 0.626 1.00 96.06 92 HIS A CA 1
ATOM 695 C C . HIS A 1 92 ? -10.503 -1.090 1.067 1.00 96.06 92 HIS A C 1
ATOM 697 O O . HIS A 1 92 ? -11.447 -0.833 1.811 1.00 96.06 92 HIS A O 1
ATOM 703 N N . ALA A 1 93 ? -10.213 -2.336 0.682 1.00 96.81 93 ALA A N 1
ATOM 704 C CA . ALA A 1 93 ? -11.018 -3.489 1.078 1.00 96.81 93 ALA A CA 1
ATOM 705 C C . ALA A 1 93 ? -11.030 -3.686 2.604 1.00 96.81 93 ALA A C 1
ATOM 707 O O . ALA A 1 93 ? -12.073 -3.978 3.189 1.00 96.81 93 ALA A O 1
ATOM 708 N N . VAL A 1 94 ? -9.881 -3.519 3.267 1.00 97.81 94 VAL A N 1
ATOM 709 C CA . VAL A 1 94 ? -9.771 -3.619 4.730 1.00 97.81 94 VAL A CA 1
ATOM 710 C C . VAL A 1 94 ? -10.516 -2.477 5.414 1.00 97.81 94 VAL A C 1
ATOM 712 O O . VAL A 1 94 ? -11.192 -2.717 6.413 1.00 97.81 94 VAL A O 1
ATOM 715 N N . ALA A 1 95 ? -10.434 -1.254 4.887 1.00 96.62 95 ALA A N 1
ATOM 716 C CA . ALA A 1 95 ? -11.168 -0.109 5.417 1.00 96.62 95 ALA A CA 1
ATOM 717 C C . ALA A 1 95 ? -12.686 -0.321 5.321 1.00 96.62 95 ALA A C 1
ATOM 719 O O . ALA A 1 95 ? -13.399 -0.084 6.292 1.00 96.62 95 ALA A O 1
ATOM 720 N N . GLU A 1 96 ? -13.174 -0.832 4.191 1.00 96.81 96 GLU A N 1
ATOM 721 C CA . GLU A 1 96 ? -14.586 -1.163 4.002 1.00 96.81 96 GLU A CA 1
ATOM 722 C C . GLU A 1 96 ? -15.051 -2.262 4.967 1.00 96.81 96 GLU A C 1
ATOM 724 O O . GLU A 1 96 ? -16.049 -2.099 5.673 1.00 96.81 96 GLU A O 1
ATOM 729 N N . TYR A 1 97 ? -14.287 -3.353 5.078 1.00 97.62 97 TYR A N 1
ATOM 730 C CA . TYR A 1 97 ? -14.571 -4.417 6.040 1.00 97.62 97 TYR A CA 1
ATOM 731 C C . TYR A 1 97 ? -14.587 -3.898 7.482 1.00 97.62 97 TYR A C 1
ATOM 733 O O . TYR A 1 97 ? -15.486 -4.246 8.249 1.00 97.62 97 TYR A O 1
ATOM 741 N N . THR A 1 98 ? -13.627 -3.044 7.841 1.00 98.06 98 THR A N 1
ATOM 742 C CA . THR A 1 98 ? -13.526 -2.438 9.174 1.00 98.06 98 THR A CA 1
ATOM 743 C C . THR A 1 98 ? -14.749 -1.578 9.473 1.00 98.06 98 THR A C 1
ATOM 745 O O . THR A 1 98 ? -15.388 -1.776 10.504 1.00 98.06 98 THR A O 1
ATOM 748 N N . ALA A 1 99 ? -15.149 -0.707 8.545 1.00 97.38 99 ALA A N 1
ATOM 749 C CA . ALA A 1 99 ? -16.305 0.167 8.716 1.00 97.38 99 ALA A CA 1
ATOM 750 C C . ALA A 1 99 ? -17.626 -0.603 8.881 1.00 97.38 99 ALA A C 1
ATOM 752 O O . ALA A 1 99 ? -18.506 -0.174 9.627 1.00 97.38 99 ALA A O 1
ATOM 753 N N . LEU A 1 100 ? -17.768 -1.742 8.196 1.00 97.62 100 LEU A N 1
ATOM 754 C CA . LEU A 1 100 ? -18.986 -2.552 8.233 1.00 97.62 100 LEU A CA 1
ATOM 755 C C . LEU A 1 100 ? -19.049 -3.515 9.427 1.00 97.62 100 LEU A C 1
ATOM 757 O O . LEU A 1 100 ? -20.146 -3.810 9.901 1.00 97.62 100 LEU A O 1
ATOM 761 N N . ASN A 1 101 ? -17.905 -4.027 9.896 1.00 97.69 101 ASN A N 1
ATOM 762 C CA . ASN A 1 101 ? -17.868 -5.177 10.809 1.00 97.69 101 ASN A CA 1
ATOM 763 C C . ASN A 1 101 ? -17.183 -4.904 12.153 1.00 97.69 101 ASN A C 1
ATOM 765 O O . ASN A 1 101 ? -17.416 -5.658 13.097 1.00 97.69 101 ASN A O 1
ATOM 769 N N . LEU A 1 102 ? -16.345 -3.868 12.256 1.00 98.12 102 LEU A N 1
ATOM 770 C CA . LEU A 1 102 ? -15.447 -3.642 13.394 1.00 98.12 102 LEU A CA 1
ATOM 771 C C . LEU A 1 102 ? -15.695 -2.253 14.015 1.00 98.12 102 LEU A C 1
ATOM 773 O O . LEU A 1 102 ? -14.894 -1.333 13.833 1.00 98.12 102 LEU A O 1
ATOM 777 N N . PRO A 1 103 ? -16.835 -2.049 14.702 1.00 95.88 103 PRO A N 1
ATOM 778 C CA . PRO A 1 103 ? -17.267 -0.725 15.138 1.00 95.88 103 PRO A CA 1
ATOM 779 C C . PRO A 1 103 ? -16.370 -0.097 16.213 1.00 95.88 103 PRO A C 1
ATOM 781 O O . PRO A 1 103 ? -16.265 1.129 16.252 1.00 95.88 103 PRO A O 1
ATOM 784 N N . MET A 1 104 ? -15.719 -0.887 17.079 1.00 95.44 104 MET A N 1
ATOM 785 C CA . MET A 1 104 ? -14.796 -0.331 18.079 1.00 95.44 104 MET A CA 1
ATOM 786 C C . MET A 1 104 ? -13.525 0.177 17.401 1.00 95.44 104 MET A C 1
ATOM 788 O O . MET A 1 104 ? -13.105 1.305 17.646 1.00 95.44 104 MET A O 1
ATOM 792 N N . LEU A 1 105 ? -12.939 -0.623 16.511 1.00 96.94 105 LEU A N 1
ATOM 793 C CA . LEU A 1 105 ? -11.775 -0.247 15.722 1.00 96.94 105 LEU A CA 1
ATOM 794 C C . LEU A 1 105 ? -12.090 0.947 14.822 1.00 96.94 105 LEU A C 1
ATOM 796 O O . LEU A 1 105 ? -11.321 1.904 14.811 1.00 96.94 105 LEU A O 1
ATOM 800 N N . GLN A 1 106 ? -13.230 0.938 14.128 1.00 97.38 106 GLN A N 1
ATOM 801 C CA . GLN A 1 106 ? -13.663 2.066 13.307 1.00 97.38 106 GLN A CA 1
ATOM 802 C C . GLN A 1 106 ? -13.817 3.339 14.148 1.00 97.38 106 GLN A C 1
ATOM 804 O O . GLN A 1 106 ? -13.316 4.389 13.758 1.00 97.38 106 GLN A O 1
ATOM 809 N N . GLY A 1 107 ? -14.432 3.246 15.332 1.00 95.19 107 GLY A N 1
ATOM 810 C CA . GLY A 1 107 ? -14.575 4.382 16.242 1.00 95.19 107 GLY A CA 1
ATOM 811 C C . GLY A 1 107 ? -13.234 4.958 16.713 1.00 95.19 107 GLY A C 1
ATOM 812 O O . GLY A 1 107 ? -13.090 6.177 16.813 1.00 95.19 107 GLY A O 1
ATOM 813 N N . GLU A 1 108 ? -12.235 4.113 16.969 1.00 94.81 108 GLU A N 1
ATOM 814 C CA . GLU A 1 108 ? -10.877 4.558 17.313 1.00 94.81 108 GLU A CA 1
ATOM 815 C C . GLU A 1 108 ? -10.151 5.184 16.112 1.00 94.81 108 GLU A C 1
ATOM 817 O O . GLU A 1 108 ? -9.508 6.228 16.249 1.00 94.81 108 GLU A O 1
ATOM 822 N N . LEU A 1 109 ? -10.295 4.602 14.917 1.00 94.56 109 LEU A N 1
ATOM 823 C CA . LEU A 1 109 ? -9.753 5.170 13.680 1.00 94.56 109 LEU A CA 1
ATOM 824 C C . LEU A 1 109 ? -10.378 6.534 13.366 1.00 94.56 109 LEU A C 1
ATOM 826 O O . LEU A 1 109 ? -9.656 7.461 13.002 1.00 94.56 109 LEU A O 1
ATOM 830 N N . ASP A 1 110 ? -11.686 6.692 13.564 1.00 94.38 110 ASP A N 1
ATOM 831 C CA . ASP A 1 110 ? -12.403 7.951 13.356 1.00 94.38 110 ASP A CA 1
ATOM 832 C C . ASP A 1 110 ? -11.972 9.023 14.359 1.00 94.38 110 ASP A C 1
ATOM 834 O O . ASP A 1 110 ? -11.726 10.171 13.971 1.00 94.38 110 ASP A O 1
ATOM 838 N N . GLN A 1 111 ? -11.826 8.656 15.639 1.00 91.88 111 GLN A N 1
ATOM 839 C CA . GLN A 1 111 ? -11.274 9.543 16.665 1.00 91.88 111 GLN A CA 1
ATOM 840 C C . GLN A 1 111 ? -9.859 9.988 16.289 1.00 91.88 111 GLN A C 1
ATOM 842 O O . GLN A 1 111 ? -9.557 11.184 16.324 1.00 91.88 111 GLN A O 1
ATOM 847 N N . GLN A 1 112 ? -9.001 9.060 15.863 1.00 89.75 112 GLN A N 1
ATOM 848 C CA . GLN A 1 112 ? -7.637 9.383 15.459 1.00 89.75 112 GLN A CA 1
ATOM 849 C C . GLN A 1 112 ? -7.595 10.245 14.189 1.00 89.75 112 GLN A C 1
ATOM 851 O O . GLN A 1 112 ? -6.831 11.208 14.124 1.00 89.75 112 GLN A O 1
ATOM 856 N N . ALA A 1 113 ? -8.446 9.968 13.200 1.00 88.75 113 ALA A N 1
ATOM 857 C CA . ALA A 1 113 ? -8.562 10.771 11.988 1.00 88.75 113 ALA A CA 1
ATOM 858 C C . ALA A 1 113 ? -9.064 12.189 12.293 1.00 88.75 113 ALA A C 1
ATOM 860 O O . ALA A 1 113 ? -8.548 13.159 11.740 1.00 88.75 113 ALA A O 1
ATOM 861 N N . ALA A 1 114 ? -10.030 12.338 13.204 1.00 89.19 114 ALA A N 1
ATOM 862 C CA . ALA A 1 114 ? -10.503 13.641 13.662 1.00 89.19 114 ALA A CA 1
ATOM 863 C C . ALA A 1 114 ? -9.397 14.433 14.371 1.00 89.19 114 ALA A C 1
ATOM 865 O O . ALA A 1 114 ? -9.246 15.625 14.112 1.00 89.19 114 ALA A O 1
ATOM 866 N N . ARG A 1 115 ? -8.580 13.770 15.198 1.00 88.56 115 ARG A N 1
ATOM 867 C CA . ARG A 1 115 ? -7.405 14.393 15.826 1.00 88.56 115 ARG A CA 1
ATOM 868 C C . ARG A 1 115 ? -6.366 14.821 14.806 1.00 88.56 115 ARG A C 1
ATOM 870 O O . ARG A 1 115 ? -5.887 15.944 14.878 1.00 88.56 115 ARG A O 1
ATOM 877 N N . ASN A 1 116 ? -6.034 13.961 13.847 1.00 85.44 116 ASN A N 1
ATOM 878 C CA . ASN A 1 116 ? -5.095 14.307 12.783 1.00 85.44 116 ASN A CA 1
ATOM 879 C C . ASN A 1 116 ? -5.608 15.510 11.978 1.00 85.44 116 ASN A C 1
ATOM 881 O O . ASN A 1 116 ? -4.848 16.438 11.742 1.00 85.44 116 ASN A O 1
ATOM 885 N N . ARG A 1 117 ? -6.914 15.568 11.680 1.00 86.25 117 ARG A N 1
ATOM 886 C CA . ARG A 1 117 ? -7.568 16.731 11.051 1.00 86.25 117 ARG A CA 1
ATOM 887 C C . ARG A 1 117 ? -7.638 17.989 11.925 1.00 86.25 117 ARG A C 1
ATOM 889 O O . ARG A 1 117 ? -7.955 19.055 11.405 1.00 86.25 117 ARG A O 1
ATOM 896 N N . ALA A 1 118 ? -7.387 17.883 13.225 1.00 86.88 118 ALA A N 1
ATOM 897 C CA . ALA A 1 118 ? -7.299 19.033 14.119 1.00 86.88 118 ALA A CA 1
ATOM 898 C C . ALA A 1 118 ? -5.873 19.604 14.201 1.00 86.88 118 ALA A C 1
ATOM 900 O O . ALA A 1 118 ? -5.712 20.724 14.675 1.00 86.88 118 ALA A O 1
ATOM 901 N N . ARG A 1 119 ? -4.860 18.866 13.720 1.00 86.44 119 ARG A N 1
ATOM 902 C CA . ARG A 1 119 ? -3.467 19.332 13.647 1.00 86.44 119 ARG A CA 1
ATOM 903 C C . ARG A 1 119 ? -3.337 20.470 12.648 1.00 86.44 119 ARG A C 1
ATOM 905 O O . ARG A 1 119 ? -3.926 20.385 11.559 1.00 86.44 119 ARG A O 1
ATOM 912 N N . ALA A 1 120 ? -2.554 21.483 13.001 1.00 86.50 120 ALA A N 1
ATOM 913 C CA . ALA A 1 120 ? -2.233 22.591 12.112 1.00 86.50 120 ALA A CA 1
ATOM 914 C C . ALA A 1 120 ? -1.078 22.227 11.169 1.00 86.50 120 ALA A C 1
ATOM 916 O O . ALA A 1 120 ? -1.067 22.676 10.023 1.00 86.50 120 ALA A O 1
ATOM 917 N N . TYR A 1 121 ? -0.151 21.369 11.611 1.00 88.62 121 TYR A N 1
ATOM 918 C CA . TYR A 1 121 ? 0.992 20.936 10.810 1.00 88.62 121 TYR A CA 1
ATOM 919 C C . TYR A 1 121 ? 0.902 19.456 10.405 1.00 88.62 121 TYR A C 1
ATOM 921 O O . TYR A 1 121 ? 0.785 18.561 11.245 1.00 88.62 121 TYR A O 1
ATOM 929 N N . ARG A 1 122 ? 0.943 19.185 9.089 1.00 86.94 122 ARG A N 1
ATOM 930 C CA . ARG A 1 122 ? 0.770 17.841 8.502 1.00 86.94 122 ARG A CA 1
ATOM 931 C C . ARG A 1 122 ? 1.731 17.604 7.334 1.00 86.94 122 ARG A C 1
ATOM 933 O O . ARG A 1 122 ? 1.363 17.796 6.180 1.00 86.94 122 ARG A O 1
ATOM 940 N N . PRO A 1 123 ? 2.965 17.164 7.608 1.00 86.06 123 PRO A N 1
ATOM 941 C CA . PRO A 1 123 ? 4.018 17.079 6.593 1.00 86.06 123 PRO A CA 1
ATOM 942 C C . PRO A 1 123 ? 3.820 15.971 5.544 1.00 86.06 123 PRO A C 1
ATOM 944 O O . PRO A 1 123 ? 4.595 15.891 4.598 1.00 86.06 123 PRO A O 1
ATOM 947 N N . THR A 1 124 ? 2.821 15.099 5.712 1.00 83.69 124 THR A N 1
ATOM 948 C CA . THR A 1 124 ? 2.532 13.985 4.792 1.00 83.69 124 THR A CA 1
ATOM 949 C C . THR A 1 124 ? 1.262 14.173 3.964 1.00 83.69 124 THR A C 1
ATOM 951 O O . THR A 1 124 ? 0.941 13.290 3.173 1.00 83.69 124 THR A O 1
ATOM 954 N N . GLU A 1 125 ? 0.492 15.244 4.181 1.00 84.12 125 GLU A N 1
ATOM 955 C CA . GLU A 1 125 ? -0.695 15.522 3.363 1.00 84.12 125 GLU A CA 1
ATOM 956 C C . GLU A 1 125 ? -0.296 16.088 1.991 1.00 84.12 125 GLU A C 1
ATOM 958 O O . GLU A 1 125 ? 0.750 16.717 1.852 1.00 84.12 125 GLU A O 1
ATOM 963 N N . ASP A 1 126 ? -1.130 15.823 0.981 1.00 82.19 126 ASP A N 1
ATOM 964 C CA . ASP A 1 126 ? -0.990 16.312 -0.400 1.00 82.19 126 ASP A CA 1
ATOM 965 C C . ASP A 1 126 ? 0.329 15.945 -1.116 1.00 82.19 126 ASP A C 1
ATOM 967 O O . ASP A 1 126 ? 0.739 16.604 -2.071 1.00 82.19 126 ASP A O 1
ATOM 971 N N . LEU A 1 127 ? 0.984 14.860 -0.689 1.00 76.31 127 LEU A N 1
ATOM 972 C CA . LEU A 1 127 ? 2.143 14.300 -1.383 1.00 76.31 127 LEU A CA 1
ATOM 973 C C . LEU A 1 127 ? 1.730 13.535 -2.649 1.00 76.31 127 LEU A C 1
ATOM 975 O O . LEU A 1 127 ? 0.718 12.831 -2.668 1.00 76.31 127 LEU A O 1
ATOM 979 N N . GLU A 1 128 ? 2.552 13.616 -3.697 1.00 69.56 128 GLU A N 1
ATOM 980 C CA . GLU A 1 128 ? 2.380 12.763 -4.879 1.00 69.56 128 GLU A CA 1
ATOM 981 C C . GLU A 1 128 ? 2.632 11.279 -4.511 1.00 69.56 128 GLU A C 1
ATOM 983 O O . GLU A 1 128 ? 3.417 11.001 -3.594 1.00 69.56 128 GLU A O 1
ATOM 988 N N . PRO A 1 129 ? 1.990 10.300 -5.185 1.00 67.44 129 PRO A N 1
ATOM 989 C CA . PRO A 1 129 ? 2.059 8.877 -4.817 1.00 67.44 129 PRO A CA 1
ATOM 990 C C . PRO A 1 129 ? 3.476 8.289 -4.700 1.00 67.44 129 PRO A C 1
ATOM 992 O O . PRO A 1 129 ? 3.704 7.349 -3.942 1.00 67.44 129 PRO A O 1
ATOM 995 N N . GLU A 1 130 ? 4.439 8.816 -5.451 1.00 64.62 130 GLU A N 1
ATOM 996 C CA . GLU A 1 130 ? 5.860 8.456 -5.394 1.00 64.62 130 GLU A CA 1
ATOM 997 C C . GLU A 1 130 ? 6.549 8.844 -4.077 1.00 64.62 130 GLU A C 1
ATOM 999 O O . GLU A 1 130 ? 7.519 8.194 -3.674 1.00 64.62 130 GLU A O 1
ATOM 1004 N N . TYR A 1 131 ? 6.040 9.870 -3.396 1.00 68.25 131 TYR A N 1
ATOM 1005 C CA . TYR A 1 131 ? 6.529 10.341 -2.102 1.00 68.25 131 TYR A CA 1
ATOM 1006 C C . TYR A 1 131 ? 5.758 9.713 -0.932 1.00 68.25 131 TYR A C 1
ATOM 1008 O O . TYR A 1 131 ? 6.169 9.847 0.226 1.00 68.25 131 TYR A O 1
ATOM 1016 N N . GLU A 1 132 ? 4.672 8.982 -1.200 1.00 73.12 132 GLU A N 1
ATOM 1017 C CA . GLU A 1 132 ? 3.848 8.371 -0.164 1.00 73.12 132 GLU A CA 1
ATOM 1018 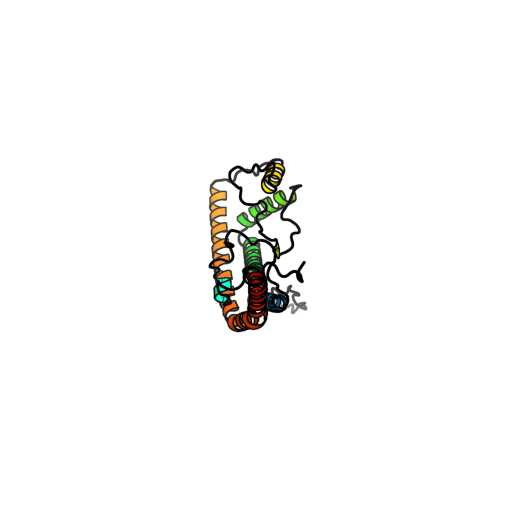C C . GLU A 1 132 ? 4.647 7.344 0.661 1.00 73.12 132 GLU A C 1
ATOM 1020 O O . GLU A 1 132 ? 5.141 6.313 0.191 1.00 73.12 132 GLU A O 1
ATOM 1025 N N . GLY A 1 133 ? 4.791 7.633 1.956 1.00 69.19 133 GLY A N 1
ATOM 1026 C CA . GLY A 1 133 ? 5.565 6.802 2.873 1.00 69.19 133 GLY A CA 1
ATOM 1027 C C . GLY A 1 133 ? 7.082 6.880 2.679 1.00 69.19 133 GLY A C 1
ATOM 1028 O O . GLY A 1 133 ? 7.794 5.965 3.114 1.00 69.19 133 GLY A O 1
ATOM 1029 N N . MET A 1 134 ? 7.592 7.949 2.057 1.00 70.69 134 MET A N 1
ATOM 1030 C CA . MET A 1 134 ? 8.967 8.379 2.297 1.00 70.69 134 MET A CA 1
ATOM 1031 C C . MET A 1 134 ? 9.168 8.732 3.779 1.00 70.69 134 MET A C 1
ATOM 1033 O O . MET A 1 134 ? 8.251 9.247 4.420 1.00 70.69 134 MET A O 1
ATOM 1037 N N . PRO A 1 135 ? 10.344 8.420 4.353 1.00 72.94 135 PRO A N 1
ATOM 1038 C CA . PRO A 1 135 ? 10.685 8.904 5.683 1.00 72.94 135 PRO A CA 1
ATOM 1039 C C . PRO A 1 135 ? 10.697 10.437 5.669 1.00 72.94 135 PRO A C 1
ATOM 1041 O O . PRO A 1 135 ? 11.269 11.036 4.760 1.00 72.94 135 PRO A O 1
ATOM 1044 N N . LEU A 1 136 ? 10.032 11.041 6.658 1.00 78.81 136 LEU A N 1
ATOM 1045 C CA . LEU A 1 136 ? 9.930 12.496 6.808 1.00 78.81 136 LEU A CA 1
ATOM 1046 C C . LEU A 1 136 ? 11.293 13.141 7.047 1.00 78.81 136 LEU A C 1
ATOM 1048 O O . LEU A 1 136 ? 11.598 14.186 6.484 1.00 78.81 136 LEU A O 1
ATOM 1052 N N . ASP A 1 137 ? 12.115 12.482 7.855 1.00 83.06 137 ASP A N 1
ATOM 1053 C CA . ASP A 1 137 ? 13.447 12.936 8.216 1.00 83.06 137 ASP A CA 1
ATOM 1054 C C . ASP A 1 137 ? 14.495 11.915 7.756 1.00 83.06 137 ASP A C 1
ATOM 1056 O O . ASP A 1 137 ? 14.223 10.708 7.741 1.00 83.06 137 ASP A O 1
ATOM 1060 N N . PRO A 1 138 ? 15.698 12.369 7.365 1.00 77.75 138 PRO A N 1
ATOM 1061 C CA . PRO A 1 138 ? 16.799 11.471 7.047 1.00 77.75 138 PRO A CA 1
ATOM 1062 C C . PRO A 1 138 ? 17.285 10.727 8.298 1.00 77.75 138 PRO A C 1
ATOM 1064 O O . PRO A 1 138 ? 17.147 11.209 9.424 1.00 77.75 138 PRO A O 1
ATOM 1067 N N . ASP A 1 139 ? 17.918 9.570 8.093 1.00 76.94 139 ASP A N 1
ATOM 1068 C CA . ASP A 1 139 ? 18.531 8.827 9.194 1.00 76.94 139 ASP A CA 1
ATOM 1069 C C . ASP A 1 139 ? 19.620 9.676 9.877 1.00 76.94 139 ASP A C 1
ATOM 1071 O O . ASP A 1 139 ? 20.436 10.314 9.196 1.00 76.94 139 ASP A O 1
ATOM 1075 N N . PRO A 1 140 ? 19.673 9.689 11.219 1.00 76.81 140 PRO A N 1
ATOM 1076 C CA . PRO A 1 140 ? 20.612 10.533 11.928 1.00 76.81 140 PRO A CA 1
ATOM 1077 C C . PRO A 1 140 ? 22.059 10.082 11.712 1.00 76.81 140 PRO A C 1
ATOM 1079 O O . PRO A 1 140 ? 22.403 8.915 11.904 1.00 76.81 140 PRO A O 1
ATOM 1082 N N . VAL A 1 141 ? 22.934 11.029 11.359 1.00 78.62 141 VAL A N 1
ATOM 1083 C CA . VAL A 1 141 ? 24.374 10.782 11.208 1.00 78.62 141 VAL A CA 1
ATOM 1084 C C . VAL A 1 141 ? 25.081 11.072 12.537 1.00 78.62 141 VAL A C 1
ATOM 1086 O O . VAL A 1 141 ? 24.944 12.181 13.062 1.00 78.62 141 VAL A O 1
ATOM 1089 N N . PRO A 1 142 ? 25.864 10.128 13.095 1.00 80.31 142 PRO A N 1
ATOM 1090 C CA . PRO A 1 142 ? 26.616 10.363 14.324 1.00 80.31 142 PRO A CA 1
ATOM 1091 C C . PRO A 1 142 ? 27.487 11.626 14.236 1.00 80.31 142 PRO A C 1
ATOM 1093 O O . PRO A 1 142 ? 28.314 11.756 13.337 1.00 80.31 142 PRO A O 1
ATOM 1096 N N . GLY A 1 143 ? 27.307 12.555 15.179 1.00 78.62 143 GLY A N 1
ATOM 1097 C CA . GLY A 1 143 ? 28.064 13.812 15.246 1.00 78.62 143 GLY A CA 1
ATOM 1098 C C . GLY A 1 143 ? 27.499 14.977 14.421 1.00 78.62 143 GLY A C 1
ATOM 1099 O O . GLY A 1 143 ? 27.988 16.093 14.577 1.00 78.62 143 GLY A O 1
ATOM 1100 N N . ALA A 1 144 ? 26.465 14.764 13.599 1.00 77.56 144 ALA A N 1
ATOM 1101 C CA . ALA A 1 144 ? 25.745 15.842 12.921 1.00 77.56 144 ALA A CA 1
ATOM 1102 C C . ALA A 1 144 ? 24.531 16.280 13.767 1.00 77.56 144 ALA A C 1
ATOM 1104 O O . ALA A 1 144 ? 23.664 15.450 14.049 1.00 77.56 144 ALA A O 1
ATOM 1105 N N . PRO A 1 145 ? 24.436 17.549 14.203 1.00 65.81 145 PRO A N 1
ATOM 1106 C CA . PRO A 1 145 ? 23.270 18.014 14.941 1.00 65.81 145 PRO A CA 1
ATOM 1107 C C . PRO A 1 145 ? 22.087 18.235 13.989 1.00 65.81 145 PRO A C 1
ATOM 1109 O O . PRO A 1 145 ? 22.207 18.964 13.005 1.00 65.81 145 PRO A O 1
ATOM 1112 N N . PHE A 1 146 ? 20.926 17.671 14.319 1.00 66.81 146 PHE A N 1
ATOM 1113 C CA . PHE A 1 146 ? 19.651 18.170 13.803 1.00 66.81 146 PHE A CA 1
ATOM 1114 C C . PHE A 1 146 ? 19.181 19.277 14.737 1.00 66.81 146 PHE A C 1
ATOM 1116 O O . PHE A 1 146 ? 19.042 19.050 15.937 1.00 66.81 146 PHE A O 1
ATOM 1123 N N . LEU A 1 147 ? 18.971 20.479 14.201 1.00 67.75 147 LEU A N 1
ATOM 1124 C CA . LEU A 1 147 ? 18.397 21.579 14.981 1.00 67.75 147 LEU A CA 1
ATOM 1125 C C . LEU A 1 147 ? 16.882 21.404 15.167 1.00 67.75 147 LEU A C 1
ATOM 1127 O O . LEU A 1 147 ? 16.347 21.839 16.178 1.00 67.75 147 LEU A O 1
ATOM 1131 N N . PHE A 1 148 ? 16.213 20.758 14.211 1.00 80.62 148 PHE A N 1
ATOM 1132 C CA . PHE A 1 148 ? 14.797 20.394 14.238 1.00 80.62 148 PHE A CA 1
ATOM 1133 C C . PHE A 1 148 ? 14.559 19.235 13.256 1.00 80.62 148 PHE A C 1
ATOM 1135 O O . PHE A 1 148 ? 15.337 19.053 12.315 1.00 80.62 148 PHE A O 1
ATOM 1142 N N . THR A 1 149 ? 13.504 18.454 13.479 1.00 87.88 149 THR A N 1
ATOM 1143 C CA . THR A 1 149 ? 13.030 17.396 12.573 1.00 87.88 149 THR A CA 1
ATOM 1144 C C . THR A 1 149 ? 11.581 17.682 12.194 1.00 87.88 149 THR A C 1
ATOM 1146 O O . THR A 1 149 ? 10.823 18.211 13.010 1.00 87.88 149 THR A O 1
ATOM 1149 N N . LEU A 1 150 ? 11.179 17.349 10.967 1.00 88.06 150 LEU A N 1
ATOM 1150 C CA . LEU A 1 150 ? 9.791 17.512 10.524 1.00 88.06 150 LEU A CA 1
ATOM 1151 C C . LEU A 1 150 ? 8.855 16.646 11.378 1.00 88.06 150 LEU A C 1
ATOM 1153 O O . LEU A 1 150 ? 7.770 17.091 11.747 1.00 88.06 150 LEU A O 1
ATOM 1157 N N . ALA A 1 151 ? 9.297 15.444 11.761 1.00 86.62 151 ALA A N 1
ATOM 1158 C CA . ALA A 1 151 ? 8.591 14.604 12.722 1.00 86.62 151 ALA A CA 1
ATOM 1159 C C . ALA A 1 151 ? 8.486 15.269 14.104 1.00 86.62 151 ALA A C 1
ATOM 1161 O O . ALA A 1 151 ? 7.409 15.269 14.688 1.00 86.62 151 ALA A O 1
ATOM 1162 N N . GLY A 1 152 ? 9.560 15.892 14.600 1.00 86.62 152 GLY A N 1
ATOM 1163 C CA . GLY A 1 152 ? 9.562 16.577 15.896 1.00 86.62 152 GLY A CA 1
ATOM 1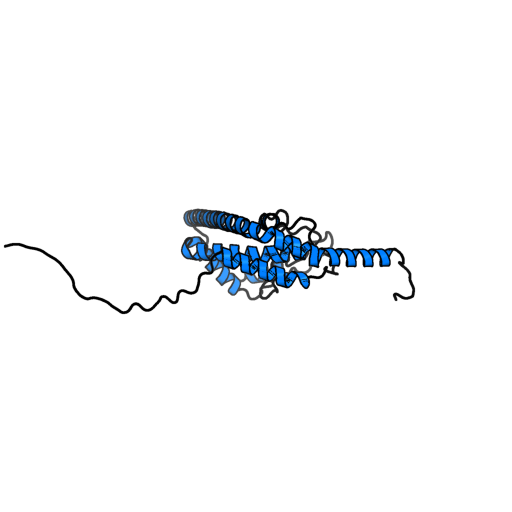164 C C . GLY A 1 152 ? 8.600 17.763 15.931 1.00 86.62 152 GLY A C 1
ATOM 1165 O O . GLY A 1 152 ? 7.817 17.887 16.864 1.00 86.62 152 GLY A O 1
ATOM 1166 N N . MET A 1 153 ? 8.577 18.576 14.872 1.00 87.88 153 MET A N 1
ATOM 1167 C CA . MET A 1 153 ? 7.612 19.674 14.738 1.00 87.88 153 MET A CA 1
ATOM 1168 C C . MET A 1 153 ? 6.163 19.167 14.657 1.00 87.88 153 MET A C 1
ATOM 1170 O O . MET A 1 153 ? 5.251 19.796 15.188 1.00 87.88 153 MET A O 1
ATOM 1174 N N . ALA A 1 154 ? 5.933 18.021 14.008 1.00 87.19 154 ALA A N 1
ATOM 1175 C CA . ALA A 1 154 ? 4.613 17.391 13.969 1.00 87.19 154 ALA A CA 1
ATOM 1176 C C . ALA A 1 154 ? 4.186 16.811 15.329 1.00 87.19 154 ALA A C 1
ATOM 1178 O O . ALA A 1 154 ? 2.997 16.839 15.651 1.00 87.19 154 ALA A O 1
ATOM 1179 N N . ASP A 1 155 ? 5.130 16.305 16.125 1.00 86.19 155 ASP A N 1
ATOM 1180 C CA . ASP A 1 155 ? 4.879 15.819 17.484 1.00 86.19 155 ASP A CA 1
ATOM 1181 C C . ASP A 1 155 ? 4.586 16.971 18.459 1.00 86.19 155 ASP A C 1
ATOM 1183 O O . ASP A 1 155 ? 3.704 16.837 19.309 1.00 86.19 155 ASP A O 1
ATOM 1187 N N . GLU A 1 156 ? 5.268 18.113 18.314 1.00 86.50 156 GLU A N 1
ATOM 1188 C CA . GLU A 1 156 ? 4.989 19.339 19.077 1.00 86.50 156 GLU A CA 1
ATOM 1189 C C . GLU A 1 156 ? 3.553 19.830 18.838 1.00 86.50 156 GLU A C 1
ATOM 1191 O O . GLU A 1 156 ? 2.800 19.991 19.800 1.00 86.50 156 GLU A O 1
ATOM 1196 N N . ASP A 1 157 ? 3.135 19.956 17.572 1.00 85.88 157 ASP A N 1
ATOM 1197 C CA . ASP A 1 157 ? 1.759 20.325 17.195 1.00 85.88 157 ASP A CA 1
ATOM 1198 C C . ASP A 1 157 ? 0.730 19.305 17.721 1.00 85.88 157 ASP A C 1
ATOM 1200 O O . ASP A 1 157 ? -0.328 19.659 18.246 1.00 85.88 157 ASP A O 1
ATOM 1204 N N . ALA A 1 158 ? 1.053 18.006 17.664 1.00 81.12 158 ALA A N 1
ATOM 1205 C C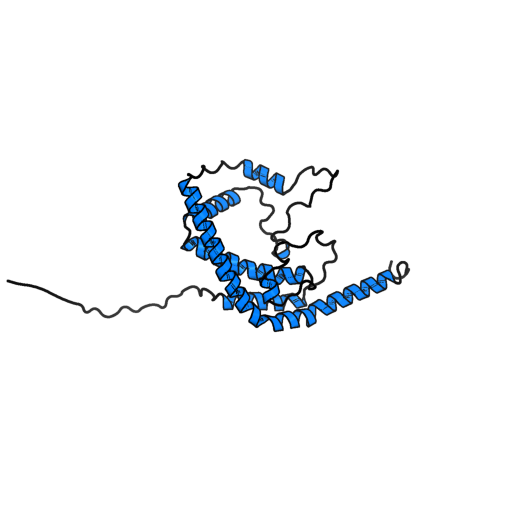A . ALA A 1 158 ? 0.190 16.957 18.202 1.00 81.12 158 ALA A CA 1
ATOM 1206 C C . ALA A 1 158 ? 0.044 17.019 19.735 1.00 81.12 158 ALA A C 1
ATOM 1208 O O . ALA A 1 158 ? -1.004 16.620 20.258 1.00 81.12 158 ALA A O 1
ATOM 1209 N N . GLY A 1 159 ? 1.067 17.504 20.445 1.00 78.56 159 GLY A N 1
ATOM 1210 C CA . GLY A 1 159 ? 1.077 17.683 21.897 1.00 78.56 159 GLY A CA 1
ATOM 1211 C C . GLY A 1 159 ? 0.148 18.793 22.396 1.00 78.56 159 GLY A C 1
ATOM 1212 O O . GLY A 1 159 ? -0.282 18.747 23.549 1.00 78.56 159 GLY A O 1
ATOM 1213 N N . GLU A 1 160 ? -0.217 19.750 21.539 1.00 83.94 160 GLU A N 1
ATOM 1214 C CA . GLU A 1 160 ? -1.178 20.811 21.872 1.00 83.94 160 GLU A CA 1
ATOM 1215 C C . GLU A 1 160 ? -2.628 20.300 21.932 1.00 83.94 160 GLU A C 1
ATOM 1217 O O . GLU A 1 160 ? -3.492 20.905 22.575 1.00 83.94 160 GLU A O 1
ATOM 1222 N N . LEU A 1 161 ? -2.915 19.159 21.297 1.00 83.12 161 LEU A N 1
ATOM 1223 C CA . LEU A 1 161 ? -4.247 18.566 21.300 1.00 83.12 161 LEU A CA 1
ATOM 1224 C C . LEU A 1 161 ? -4.539 17.868 22.641 1.00 83.12 161 LEU A C 1
ATOM 1226 O O . LEU A 1 161 ? -3.724 17.070 23.112 1.00 83.12 161 LEU A O 1
ATOM 1230 N N . PRO A 1 162 ? -5.744 18.041 23.223 1.00 84.44 162 PRO A N 1
ATOM 1231 C CA . PRO A 1 162 ? -6.108 17.398 24.488 1.00 84.44 162 PRO A CA 1
ATOM 1232 C C . PRO A 1 162 ? -5.943 15.873 24.393 1.00 84.44 162 PRO A C 1
ATOM 1234 O O . PRO A 1 162 ? -6.245 15.317 23.338 1.00 84.44 162 PRO A O 1
ATOM 1237 N N . PRO A 1 163 ? -5.481 15.163 25.435 1.00 82.38 163 PRO A N 1
ATOM 1238 C CA . PRO A 1 163 ? -5.268 13.718 25.358 1.00 82.38 163 PRO A CA 1
ATOM 1239 C C . PRO A 1 163 ? -6.592 12.960 25.183 1.00 82.38 163 PRO A C 1
ATOM 1241 O O . PRO A 1 163 ? -7.638 13.394 25.669 1.00 82.38 163 PRO A O 1
ATOM 1244 N N . LEU A 1 164 ? -6.547 11.809 24.501 1.00 81.69 164 LEU A N 1
ATOM 1245 C CA . LEU A 1 164 ? -7.698 10.907 24.438 1.00 81.69 164 LEU A CA 1
ATOM 1246 C C . LEU A 1 164 ? -7.976 10.305 25.826 1.00 81.69 164 LEU A C 1
ATOM 1248 O O . LEU A 1 164 ? -7.027 10.003 26.561 1.00 81.69 164 LEU A O 1
ATOM 1252 N N . PRO A 1 165 ? -9.253 10.116 26.202 1.00 84.88 165 PRO A N 1
ATOM 1253 C CA . PRO A 1 165 ? -9.590 9.417 27.432 1.00 84.88 165 PRO A CA 1
ATOM 1254 C C . PRO A 1 165 ? -9.042 7.979 27.390 1.00 84.88 165 PRO A C 1
ATOM 1256 O O . PRO A 1 165 ? -9.080 7.334 26.341 1.00 84.88 165 PRO A O 1
ATOM 1259 N N . PRO A 1 166 ? -8.523 7.449 28.511 1.00 88.31 166 PRO A N 1
ATOM 1260 C CA . PRO A 1 166 ? -7.962 6.106 28.528 1.00 88.31 166 PRO A CA 1
ATOM 1261 C C . PRO A 1 166 ? -9.056 5.051 28.332 1.00 88.31 166 PRO A C 1
ATOM 1263 O O . PRO A 1 166 ? -10.114 5.108 28.960 1.00 88.31 166 PRO A O 1
ATOM 1266 N N . LEU A 1 167 ? -8.767 4.042 27.509 1.00 90.75 167 LEU A N 1
ATOM 1267 C CA . LEU A 1 167 ? -9.639 2.882 27.328 1.00 90.75 167 LEU A CA 1
ATOM 1268 C C . LEU A 1 167 ? -9.672 2.007 28.591 1.00 90.75 167 LEU A C 1
ATOM 1270 O O . LEU A 1 167 ? -8.633 1.792 29.231 1.00 90.75 167 LEU A O 1
ATOM 1274 N N . SER A 1 168 ? -10.845 1.444 28.903 1.00 94.44 168 SER A N 1
ATOM 1275 C CA . SER A 1 168 ? -10.963 0.379 29.909 1.00 94.44 168 SER A CA 1
ATOM 1276 C C . SER A 1 168 ? -10.237 -0.887 29.446 1.00 94.44 168 SER A C 1
ATOM 1278 O O . SER A 1 168 ? -9.907 -1.040 28.266 1.00 94.44 168 SER A O 1
ATOM 1280 N N . ASP A 1 169 ? -9.974 -1.815 30.361 1.00 95.81 169 ASP A N 1
ATOM 1281 C CA . ASP A 1 169 ? -9.276 -3.050 30.004 1.00 95.81 169 ASP A CA 1
ATOM 1282 C C . ASP A 1 169 ? -10.128 -3.957 29.106 1.00 95.81 169 ASP A C 1
ATOM 1284 O O . ASP A 1 169 ? -9.599 -4.573 28.179 1.00 95.81 1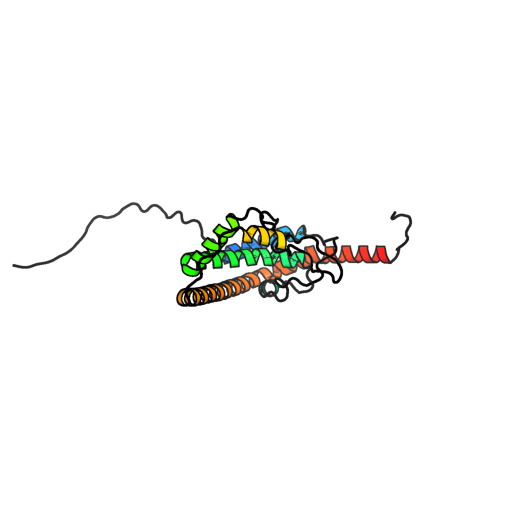69 ASP A O 1
ATOM 1288 N N . GLU A 1 170 ? -11.450 -3.950 29.288 1.00 94.19 170 GLU A N 1
ATOM 1289 C CA . GLU A 1 170 ? -12.409 -4.610 28.401 1.00 94.19 170 GLU A CA 1
ATOM 1290 C C . GLU A 1 170 ? -12.400 -3.976 27.007 1.00 94.19 170 GLU A C 1
ATOM 1292 O O . GLU A 1 170 ? -12.331 -4.694 26.010 1.00 94.19 170 GLU A O 1
ATOM 1297 N N . ALA A 1 171 ? -12.399 -2.640 26.921 1.00 94.31 171 ALA A N 1
ATOM 1298 C CA . ALA A 1 171 ? -12.333 -1.927 25.647 1.00 94.31 171 ALA A CA 1
ATOM 1299 C C . ALA A 1 171 ? -11.017 -2.214 24.906 1.00 94.31 171 ALA A C 1
ATOM 1301 O O . ALA A 1 171 ? -11.026 -2.470 23.704 1.00 94.31 171 ALA A O 1
ATOM 1302 N N . LYS A 1 172 ? -9.884 -2.270 25.621 1.00 96.12 172 LYS A N 1
ATOM 1303 C CA . LYS A 1 172 ? -8.595 -2.683 25.041 1.00 96.12 172 LYS A CA 1
ATOM 1304 C C . LYS A 1 172 ? -8.627 -4.126 24.546 1.00 96.12 172 LYS A C 1
ATOM 1306 O O . LYS A 1 172 ? -8.039 -4.422 23.509 1.00 96.12 172 LYS A O 1
ATOM 1311 N N . ALA A 1 173 ? -9.250 -5.042 25.289 1.00 96.75 173 ALA A N 1
ATOM 1312 C CA . ALA A 1 173 ? -9.365 -6.439 24.879 1.00 96.75 173 ALA A CA 1
ATOM 1313 C C . ALA A 1 173 ? -10.228 -6.587 23.615 1.00 96.75 173 ALA A C 1
ATOM 1315 O O . ALA A 1 173 ? -9.806 -7.264 22.679 1.00 96.75 173 ALA A O 1
ATOM 1316 N N . ALA A 1 174 ? -11.372 -5.898 23.558 1.00 95.31 174 ALA A N 1
ATOM 1317 C CA . ALA A 1 174 ? -12.235 -5.854 22.379 1.00 95.31 174 ALA A CA 1
ATOM 1318 C C . ALA A 1 174 ? -11.510 -5.258 21.164 1.00 95.31 174 ALA A C 1
ATOM 1320 O O . ALA A 1 174 ? -11.510 -5.858 20.093 1.00 95.31 174 ALA A O 1
ATOM 1321 N N . LEU A 1 175 ? -10.800 -4.140 21.347 1.00 96.94 175 LEU A N 1
ATOM 1322 C CA . LEU A 1 175 ? -10.038 -3.503 20.274 1.00 96.94 175 LEU A CA 1
ATOM 1323 C C . LEU A 1 175 ? -8.938 -4.420 19.724 1.00 96.94 175 LEU A C 1
ATOM 1325 O O . LEU A 1 175 ? -8.792 -4.541 18.514 1.00 96.94 175 LEU A O 1
ATOM 1329 N N . ARG A 1 176 ? -8.186 -5.118 20.588 1.00 98.06 176 ARG A N 1
ATOM 1330 C CA . ARG A 1 176 ? -7.180 -6.098 20.133 1.00 98.06 176 ARG A CA 1
ATOM 1331 C C . ARG A 1 176 ? -7.803 -7.228 19.320 1.00 98.06 176 ARG A C 1
ATOM 1333 O O . ARG A 1 176 ? -7.181 -7.696 18.372 1.00 98.06 176 ARG A O 1
ATOM 1340 N N . HIS A 1 177 ? -9.000 -7.671 19.697 1.00 98.12 177 HIS A N 1
ATOM 1341 C CA . HIS A 1 177 ? -9.718 -8.690 18.946 1.00 98.12 177 HIS A CA 1
ATOM 1342 C C . HIS A 1 177 ? -10.136 -8.180 17.562 1.00 98.12 177 HIS A C 1
ATOM 1344 O O . HIS A 1 177 ? -9.871 -8.853 16.571 1.00 98.12 177 HIS A O 1
ATOM 1350 N N . GLU A 1 178 ? -10.708 -6.979 17.470 1.00 98.50 178 GLU A N 1
ATOM 1351 C CA . GLU A 1 178 ? -11.087 -6.392 16.180 1.00 98.50 178 GLU A CA 1
ATOM 1352 C C . GLU A 1 178 ? -9.872 -6.103 15.285 1.00 98.50 178 GLU A C 1
ATOM 1354 O O . GLU A 1 178 ? -9.920 -6.373 14.089 1.00 98.50 178 GLU A O 1
ATOM 1359 N N . VAL A 1 179 ? -8.744 -5.661 15.854 1.00 98.44 179 VAL A N 1
ATOM 1360 C CA . VAL A 1 179 ? -7.476 -5.528 15.114 1.00 98.44 179 VAL A CA 1
ATOM 1361 C C . VAL A 1 179 ? -7.023 -6.871 14.537 1.00 98.44 179 VAL A C 1
ATOM 1363 O O . VAL A 1 179 ? -6.605 -6.922 13.383 1.00 98.44 179 VAL A O 1
ATOM 1366 N N . ALA A 1 180 ? -7.133 -7.964 15.300 1.00 98.25 180 ALA A N 1
ATOM 1367 C CA . ALA A 1 180 ? -6.798 -9.296 14.795 1.00 98.25 180 ALA A CA 1
ATOM 1368 C C . ALA A 1 180 ? -7.725 -9.724 13.642 1.00 98.25 180 ALA A C 1
ATOM 1370 O O . ALA A 1 180 ? -7.251 -10.256 12.645 1.00 98.25 180 ALA A O 1
ATOM 1371 N N . LEU A 1 181 ? -9.027 -9.425 13.732 1.00 98.50 181 LEU A N 1
ATOM 1372 C CA . LEU A 1 181 ? -9.980 -9.699 12.650 1.00 98.50 181 LEU A CA 1
ATOM 1373 C C . LEU A 1 181 ? -9.681 -8.884 11.382 1.00 98.50 181 LEU A C 1
ATOM 1375 O O . LEU A 1 181 ? -9.819 -9.406 10.276 1.00 98.50 181 LEU A O 1
ATOM 1379 N N . ALA A 1 182 ? -9.273 -7.620 11.524 1.00 98.19 182 ALA A N 1
ATOM 1380 C CA . ALA A 1 182 ? -8.854 -6.792 10.395 1.00 98.19 182 ALA A CA 1
ATOM 1381 C C . ALA A 1 182 ? -7.593 -7.354 9.715 1.00 98.19 182 ALA A C 1
ATOM 1383 O O . ALA A 1 182 ? -7.534 -7.405 8.486 1.00 98.19 182 ALA A O 1
ATOM 1384 N N . ASP A 1 183 ? -6.611 -7.816 10.497 1.00 98.06 183 ASP A N 1
ATOM 1385 C CA . ASP A 1 183 ? -5.388 -8.440 9.974 1.00 98.06 183 ASP A CA 1
ATOM 1386 C C . ASP A 1 183 ? -5.680 -9.770 9.261 1.00 98.06 183 ASP A C 1
ATOM 1388 O O . ASP A 1 183 ? -5.214 -10.006 8.144 1.00 98.06 183 ASP A O 1
ATOM 1392 N N . ASP A 1 184 ? -6.532 -10.619 9.843 1.00 98.38 184 ASP A N 1
ATOM 1393 C CA . ASP A 1 184 ? -6.988 -11.859 9.208 1.00 98.38 184 ASP A CA 1
ATOM 1394 C C . ASP A 1 184 ? -7.671 -11.583 7.862 1.00 98.38 184 ASP A C 1
ATOM 1396 O O . ASP A 1 184 ? -7.399 -12.268 6.867 1.00 98.38 184 ASP A O 1
ATOM 1400 N N . TYR A 1 185 ? -8.511 -10.547 7.799 1.00 98.00 185 TYR A N 1
ATOM 1401 C CA . TYR A 1 185 ? -9.163 -10.133 6.562 1.00 98.00 185 TYR A CA 1
ATOM 1402 C C . TYR A 1 185 ? -8.163 -9.594 5.529 1.00 98.00 185 TYR A C 1
ATOM 1404 O O . TYR A 1 185 ? -8.199 -10.008 4.367 1.00 98.00 185 TYR A O 1
ATOM 1412 N N . ALA A 1 186 ? -7.207 -8.755 5.944 1.00 97.06 186 ALA A N 1
ATOM 1413 C CA . ALA A 1 186 ? -6.127 -8.274 5.080 1.00 97.06 186 ALA A CA 1
ATOM 1414 C C . ALA A 1 186 ? -5.330 -9.441 4.472 1.00 97.06 186 ALA A C 1
ATOM 1416 O O . ALA A 1 186 ? -5.023 -9.445 3.277 1.00 97.06 186 ALA A O 1
ATOM 1417 N N . ASN A 1 187 ? -5.061 -10.477 5.268 1.00 96.94 187 ASN A N 1
ATOM 1418 C CA . ASN A 1 187 ? -4.394 -11.694 4.821 1.00 96.94 187 ASN A CA 1
ATOM 1419 C C . ASN A 1 187 ? -5.235 -12.495 3.809 1.00 96.94 187 ASN A C 1
ATOM 1421 O O . ASN A 1 187 ? -4.680 -13.062 2.864 1.00 96.94 187 ASN A O 1
ATOM 1425 N N . VAL A 1 188 ? -6.561 -12.565 3.979 1.00 97.06 188 VAL A N 1
ATOM 1426 C CA . VAL A 1 188 ? -7.471 -13.211 3.013 1.00 97.06 188 VAL A CA 1
ATOM 1427 C C . VAL A 1 188 ? -7.459 -12.469 1.678 1.00 97.06 188 VAL A C 1
ATOM 1429 O O . VAL A 1 188 ? -7.144 -13.084 0.656 1.00 97.06 188 VAL A O 1
ATOM 1432 N N . VAL A 1 189 ? -7.711 -11.158 1.693 1.00 97.44 189 VAL A N 1
ATOM 1433 C CA . VAL A 1 189 ? -7.736 -10.319 0.483 1.00 97.44 189 VAL A CA 1
ATOM 1434 C C . VAL A 1 189 ? -6.376 -10.334 -0.216 1.00 97.44 189 VAL A C 1
ATOM 1436 O O . VAL A 1 189 ? -6.294 -10.530 -1.428 1.00 97.44 189 VAL A O 1
ATOM 1439 N N . GLY A 1 190 ? -5.281 -10.207 0.539 1.00 96.75 190 GLY A N 1
ATOM 1440 C CA . GLY A 1 190 ? -3.925 -10.238 -0.006 1.00 96.75 190 GLY A CA 1
ATOM 1441 C C . GLY A 1 190 ? -3.598 -11.546 -0.733 1.00 96.75 190 GLY A C 1
ATOM 1442 O O . GLY A 1 190 ? -2.985 -11.521 -1.804 1.00 96.75 190 GLY A O 1
ATOM 1443 N N . ARG A 1 191 ? -4.043 -12.697 -0.206 1.00 97.38 191 ARG A N 1
ATOM 1444 C CA . ARG A 1 191 ? -3.880 -13.998 -0.880 1.00 97.38 191 ARG A CA 1
ATOM 1445 C C . ARG A 1 191 ? -4.683 -14.082 -2.173 1.00 97.38 191 ARG A C 1
A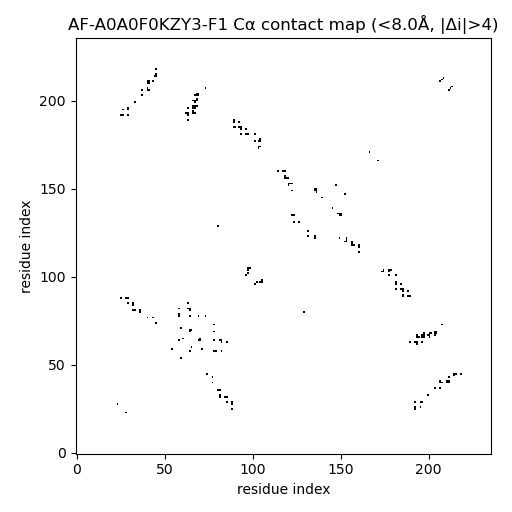TOM 1447 O O . ARG A 1 191 ? -4.163 -14.586 -3.168 1.00 97.38 191 ARG A O 1
ATOM 1454 N N . GLU A 1 192 ? -5.917 -13.589 -2.172 1.00 97.69 192 GLU A N 1
ATOM 1455 C CA . GLU A 1 192 ? -6.767 -13.578 -3.363 1.00 97.69 192 GLU A CA 1
ATOM 1456 C C . GLU A 1 192 ? -6.157 -12.718 -4.477 1.00 97.69 192 GLU A C 1
ATOM 1458 O O . GLU A 1 192 ? -5.990 -13.187 -5.604 1.00 97.69 192 GLU A O 1
ATOM 1463 N N . ILE A 1 193 ? -5.702 -11.510 -4.135 1.00 98.00 193 ILE A N 1
ATOM 1464 C CA . ILE A 1 193 ? -4.973 -10.627 -5.052 1.00 98.00 193 ILE A CA 1
ATOM 1465 C C . ILE A 1 193 ? -3.726 -11.313 -5.611 1.00 98.00 193 ILE A C 1
ATOM 1467 O O . ILE A 1 193 ? -3.478 -11.236 -6.813 1.00 98.00 193 ILE A O 1
ATOM 1471 N N . CYS A 1 194 ? -2.943 -12.012 -4.782 1.00 98.00 194 CYS A N 1
ATOM 1472 C CA . CYS A 1 194 ? -1.787 -12.763 -5.277 1.00 98.00 194 CYS A CA 1
ATOM 1473 C C . CYS A 1 194 ? -2.205 -13.819 -6.315 1.00 98.00 194 CYS A C 1
ATOM 1475 O O . CYS A 1 194 ? -1.528 -13.976 -7.328 1.00 98.00 194 CYS A O 1
ATOM 1477 N N . GLY A 1 195 ? -3.336 -14.500 -6.108 1.00 97.88 195 GLY A N 1
ATOM 1478 C CA . GLY A 1 195 ? -3.906 -15.434 -7.081 1.00 97.88 195 GLY A CA 1
ATOM 1479 C C . GLY A 1 195 ? -4.299 -14.769 -8.404 1.00 97.88 195 GLY A C 1
ATOM 1480 O O . GLY A 1 195 ? -4.037 -15.321 -9.474 1.00 97.88 195 GLY A O 1
ATOM 1481 N N . LEU A 1 196 ? -4.874 -13.566 -8.347 1.00 97.75 196 LEU A N 1
ATOM 1482 C CA . LEU A 1 196 ? -5.217 -12.768 -9.528 1.00 97.75 196 LEU A CA 1
ATOM 1483 C C . LEU A 1 196 ? -3.958 -12.314 -10.284 1.00 97.75 196 LEU A C 1
ATOM 1485 O O . LEU A 1 196 ? -3.864 -12.495 -11.498 1.00 97.75 196 LEU A O 1
ATOM 1489 N N . LEU A 1 197 ? -2.939 -11.828 -9.568 1.00 98.25 197 LEU A N 1
ATOM 1490 C CA . LEU A 1 197 ? -1.671 -11.359 -10.141 1.00 98.25 197 LEU A CA 1
ATOM 1491 C C . LEU A 1 197 ? -0.926 -12.430 -10.944 1.00 98.25 197 LEU A C 1
ATOM 1493 O O . LEU A 1 197 ? -0.276 -12.099 -11.938 1.00 98.25 197 LEU A O 1
ATOM 1497 N N . LEU A 1 198 ? -1.061 -13.711 -10.583 1.00 97.94 198 LEU A N 1
ATOM 1498 C CA . LEU A 1 198 ? -0.468 -14.814 -11.348 1.00 97.94 198 LEU A CA 1
ATOM 1499 C C . LEU A 1 198 ? -0.915 -14.818 -12.819 1.00 97.94 198 LEU A C 1
ATOM 1501 O O . LEU A 1 198 ? -0.133 -15.198 -13.690 1.00 97.94 198 LEU A O 1
ATOM 1505 N N . ARG A 1 199 ? -2.134 -14.349 -13.118 1.00 97.06 199 ARG A N 1
ATOM 1506 C CA . ARG A 1 199 ? -2.671 -14.270 -14.488 1.00 97.06 199 ARG A CA 1
ATOM 1507 C C . ARG A 1 199 ? -1.991 -13.187 -15.328 1.00 97.06 199 ARG A C 1
ATOM 1509 O O . ARG A 1 199 ? -1.945 -13.295 -16.550 1.00 97.06 199 ARG A O 1
ATOM 1516 N N . HIS A 1 200 ? -1.423 -12.170 -14.683 1.00 97.94 200 HIS A N 1
ATOM 1517 C CA . HIS A 1 200 ? -0.735 -11.059 -15.344 1.00 97.94 200 HIS A CA 1
ATOM 1518 C C . HIS A 1 200 ? 0.774 -11.264 -15.463 1.00 97.94 200 HIS A C 1
ATOM 1520 O O . HIS A 1 200 ? 1.431 -10.507 -16.176 1.00 97.94 200 HIS A O 1
ATOM 1526 N N . ARG A 1 201 ? 1.322 -12.288 -14.798 1.00 97.94 201 ARG A N 1
ATOM 1527 C CA . ARG A 1 201 ? 2.763 -12.516 -14.644 1.00 97.94 201 ARG A CA 1
ATOM 1528 C C . ARG A 1 201 ? 3.547 -12.393 -15.950 1.00 97.94 201 ARG A C 1
ATOM 1530 O O . ARG A 1 201 ? 4.529 -11.665 -16.007 1.00 97.94 201 ARG A O 1
ATOM 1537 N N . LEU A 1 202 ? 3.090 -13.055 -17.014 1.00 98.12 202 LEU A N 1
ATOM 1538 C CA . LEU A 1 202 ? 3.785 -13.035 -18.306 1.00 98.12 202 LEU A CA 1
ATOM 1539 C C . LEU A 1 202 ? 3.764 -11.651 -18.967 1.00 98.12 202 LEU A C 1
ATOM 1541 O O . LEU A 1 202 ? 4.753 -11.244 -19.563 1.00 98.12 202 LEU A O 1
ATOM 1545 N N . ARG A 1 203 ? 2.660 -10.908 -18.834 1.00 97.94 203 ARG A N 1
ATOM 1546 C CA . ARG A 1 203 ? 2.537 -9.549 -19.386 1.00 97.94 203 ARG A CA 1
ATOM 1547 C C . ARG A 1 203 ? 3.419 -8.562 -18.630 1.00 97.94 203 ARG A C 1
ATOM 1549 O O . ARG A 1 203 ? 4.052 -7.716 -19.246 1.00 97.94 203 ARG A O 1
ATOM 1556 N N . VAL A 1 204 ? 3.477 -8.700 -17.306 1.00 98.25 204 VAL A N 1
ATOM 1557 C CA . VAL A 1 204 ? 4.354 -7.902 -16.442 1.00 98.25 204 VAL A CA 1
ATOM 1558 C C . VAL A 1 204 ? 5.820 -8.145 -16.791 1.00 98.25 204 VAL A C 1
ATOM 1560 O O . VAL A 1 204 ? 6.566 -7.189 -16.978 1.00 98.25 204 VAL A O 1
ATOM 1563 N N . GLN A 1 205 ? 6.223 -9.408 -16.936 1.00 97.81 205 GLN A N 1
ATOM 1564 C CA . GLN A 1 205 ? 7.591 -9.766 -17.316 1.00 97.81 205 GLN A CA 1
ATOM 1565 C C . GLN A 1 205 ? 7.952 -9.263 -18.715 1.00 97.81 205 GLN A C 1
ATOM 1567 O O . GLN A 1 205 ? 9.011 -8.669 -18.879 1.00 97.81 205 GLN A O 1
ATOM 1572 N N . ALA A 1 206 ? 7.054 -9.418 -19.692 1.00 98.00 206 ALA A N 1
ATOM 1573 C CA . ALA A 1 206 ? 7.269 -8.898 -21.039 1.00 98.00 206 ALA A CA 1
ATOM 1574 C C . ALA A 1 206 ? 7.488 -7.377 -21.038 1.00 98.00 206 ALA A C 1
ATOM 1576 O O . ALA A 1 206 ? 8.439 -6.905 -21.646 1.00 98.00 206 ALA A O 1
ATOM 1577 N N . ALA A 1 207 ? 6.675 -6.618 -20.294 1.00 97.88 207 ALA A N 1
ATOM 1578 C CA . ALA A 1 207 ? 6.842 -5.169 -20.188 1.00 97.88 207 ALA A CA 1
ATOM 1579 C C . ALA A 1 207 ? 8.168 -4.766 -19.519 1.00 97.88 207 ALA A C 1
ATOM 1581 O O . ALA A 1 207 ? 8.764 -3.761 -19.895 1.00 97.88 207 ALA A O 1
ATOM 1582 N N . ILE A 1 208 ? 8.650 -5.538 -18.540 1.00 97.50 208 ILE A N 1
ATOM 1583 C CA . ILE A 1 208 ? 9.957 -5.291 -17.913 1.00 97.50 208 ILE A CA 1
ATOM 1584 C C . ILE A 1 208 ? 11.077 -5.492 -18.933 1.00 97.50 208 ILE A C 1
ATOM 1586 O O . ILE A 1 208 ? 11.908 -4.600 -19.095 1.00 97.50 208 ILE A O 1
ATOM 1590 N N . SER A 1 209 ? 11.077 -6.611 -19.653 1.00 97.00 209 SER A N 1
ATOM 1591 C CA . SER A 1 209 ? 12.118 -6.876 -20.648 1.00 97.00 209 SER A CA 1
ATOM 1592 C C . SER A 1 209 ? 12.043 -5.934 -21.853 1.00 97.00 209 SER A C 1
ATOM 1594 O O . SER A 1 209 ? 13.069 -5.588 -22.421 1.00 97.00 209 SER A O 1
ATOM 1596 N N . GLU A 1 210 ? 10.850 -5.469 -22.227 1.00 97.50 210 GLU A N 1
ATOM 1597 C CA . GLU A 1 210 ? 10.671 -4.541 -23.349 1.00 97.50 210 GLU A CA 1
ATOM 1598 C C . GLU A 1 210 ? 11.075 -3.100 -23.009 1.00 97.50 210 GLU A C 1
ATOM 1600 O O . GLU A 1 210 ? 11.675 -2.425 -23.841 1.00 97.50 210 GLU A O 1
ATOM 1605 N N . TYR A 1 211 ? 10.756 -2.613 -21.804 1.00 96.06 211 TYR A N 1
ATOM 1606 C CA . TYR A 1 211 ? 10.880 -1.185 -21.483 1.00 96.06 211 TYR A CA 1
ATOM 1607 C C . TYR A 1 211 ? 11.895 -0.858 -20.393 1.00 96.06 211 TYR A C 1
ATOM 1609 O O . TYR A 1 211 ? 12.406 0.256 -20.375 1.00 96.06 211 TYR A O 1
ATOM 1617 N N . VAL A 1 212 ? 12.168 -1.771 -19.462 1.00 95.38 212 VAL A N 1
ATOM 1618 C CA . VAL A 1 212 ? 13.003 -1.485 -18.283 1.00 95.38 212 VAL A CA 1
ATOM 1619 C C . VAL A 1 212 ? 14.439 -1.933 -18.515 1.00 95.38 212 VAL A C 1
ATOM 1621 O O . VAL A 1 212 ? 15.360 -1.155 -18.281 1.00 95.38 212 VAL A O 1
ATOM 1624 N N . GLU A 1 213 ? 14.637 -3.164 -18.989 1.00 94.44 213 GLU A N 1
ATOM 1625 C CA . GLU A 1 213 ? 15.975 -3.714 -19.251 1.00 94.44 213 GLU A CA 1
ATOM 1626 C C . GLU A 1 213 ? 16.796 -2.840 -20.225 1.00 94.44 213 GLU A C 1
ATOM 1628 O O . GLU A 1 213 ? 17.913 -2.474 -19.852 1.00 94.44 213 GLU A O 1
ATOM 1633 N N . PRO A 1 214 ? 16.257 -2.365 -21.371 1.00 94.25 214 PRO A N 1
ATOM 1634 C CA . PRO A 1 214 ? 17.031 -1.540 -22.304 1.00 94.25 214 PRO A CA 1
ATOM 1635 C C . PRO A 1 214 ? 17.481 -0.199 -21.717 1.00 94.25 214 PRO A C 1
ATOM 1637 O O . PRO A 1 214 ? 18.552 0.301 -22.046 1.00 94.25 214 PRO A O 1
ATOM 1640 N N . GLN A 1 215 ? 16.683 0.389 -20.824 1.00 92.00 215 GLN A N 1
ATOM 1641 C CA . GLN A 1 215 ? 17.043 1.648 -20.172 1.00 92.00 215 GLN A CA 1
ATOM 1642 C C . GLN A 1 215 ? 18.174 1.468 -19.157 1.00 92.00 215 GLN A C 1
ATOM 1644 O O . GLN A 1 215 ? 19.030 2.339 -19.020 1.00 92.00 215 GLN A O 1
ATOM 1649 N N . ILE A 1 216 ? 18.200 0.330 -18.454 1.00 90.88 216 ILE A N 1
ATOM 1650 C CA . ILE A 1 216 ? 19.311 -0.019 -17.563 1.00 90.88 216 ILE A CA 1
ATOM 1651 C C . ILE A 1 216 ? 20.581 -0.241 -18.386 1.00 90.88 216 ILE A C 1
ATOM 1653 O O . ILE A 1 216 ? 21.637 0.258 -18.010 1.00 90.88 216 ILE A O 1
ATOM 1657 N N . GLU A 1 217 ? 20.484 -0.964 -19.503 1.00 92.12 217 GLU A N 1
ATOM 1658 C CA . GLU A 1 217 ? 21.620 -1.209 -20.398 1.00 92.12 217 GLU A CA 1
ATOM 1659 C C . GLU A 1 217 ? 22.189 0.093 -20.969 1.00 92.12 217 GLU A C 1
ATOM 1661 O O . GLU A 1 217 ? 23.403 0.285 -20.921 1.00 92.12 217 GLU A O 1
ATOM 1666 N N . ALA A 1 218 ? 21.331 1.011 -21.427 1.00 90.31 218 ALA A N 1
ATOM 1667 C CA . ALA A 1 218 ? 21.748 2.328 -21.908 1.00 90.31 218 ALA A CA 1
ATOM 1668 C C . ALA A 1 218 ? 22.493 3.121 -20.821 1.00 90.31 218 ALA A C 1
ATOM 1670 O O . ALA A 1 218 ? 23.612 3.574 -21.047 1.00 90.31 218 ALA A O 1
ATOM 1671 N N . MET A 1 219 ? 21.936 3.189 -19.607 1.00 89.38 219 MET A N 1
ATOM 1672 C CA . MET A 1 219 ? 22.579 3.859 -18.473 1.00 89.38 219 MET A CA 1
ATOM 1673 C C . MET A 1 219 ? 23.938 3.229 -18.118 1.00 89.38 219 MET A C 1
ATOM 1675 O O . MET A 1 219 ? 24.894 3.936 -17.811 1.00 89.38 219 MET A O 1
ATOM 1679 N N . LEU A 1 220 ? 24.053 1.897 -18.143 1.00 89.50 220 LEU A N 1
ATOM 1680 C CA . LEU A 1 220 ? 25.319 1.208 -17.868 1.00 89.50 220 LEU A CA 1
ATOM 1681 C C . LEU A 1 220 ? 26.358 1.420 -18.978 1.00 89.50 220 LEU A C 1
ATOM 1683 O O . LEU A 1 220 ? 27.551 1.498 -18.678 1.00 89.50 220 LEU A O 1
ATOM 1687 N N . ALA A 1 221 ? 25.925 1.520 -20.236 1.00 89.69 221 ALA A N 1
ATOM 1688 C CA . ALA A 1 221 ? 26.797 1.837 -21.360 1.00 89.69 221 ALA A CA 1
ATOM 1689 C C . ALA A 1 221 ? 27.352 3.265 -21.242 1.00 89.69 221 ALA A C 1
ATOM 1691 O O . ALA A 1 221 ? 28.567 3.442 -21.300 1.00 89.69 221 ALA A O 1
ATOM 1692 N N . GLU A 1 222 ? 26.493 4.249 -20.957 1.00 87.12 222 GLU A N 1
ATOM 1693 C CA . GLU A 1 222 ? 26.894 5.642 -20.705 1.00 87.12 222 GLU A CA 1
ATOM 1694 C C . GLU A 1 222 ? 27.878 5.753 -19.531 1.00 87.12 222 GLU A C 1
ATOM 1696 O O . GLU A 1 222 ? 28.898 6.435 -19.621 1.00 87.12 222 GLU A O 1
ATOM 1701 N N . LEU A 1 223 ? 27.617 5.036 -18.430 1.00 86.19 223 LEU A N 1
ATOM 1702 C CA . LEU A 1 223 ? 28.528 4.995 -17.283 1.00 86.19 223 LEU A CA 1
ATOM 1703 C C . LEU A 1 223 ? 29.885 4.380 -17.640 1.00 86.19 223 LEU A C 1
ATOM 1705 O O . LEU A 1 223 ? 30.905 4.821 -17.118 1.00 86.19 223 LEU A O 1
ATOM 1709 N N . THR A 1 224 ? 29.905 3.365 -18.503 1.00 87.94 224 THR A N 1
ATOM 1710 C CA . THR A 1 224 ? 31.146 2.713 -18.944 1.00 87.94 224 THR A CA 1
ATOM 1711 C C . THR A 1 224 ? 31.975 3.664 -19.805 1.00 87.94 224 THR A C 1
ATOM 1713 O O . THR A 1 224 ? 33.157 3.848 -19.534 1.00 87.94 224 THR A O 1
ATOM 1716 N N . GLU A 1 225 ? 31.348 4.342 -20.769 1.00 85.31 225 GLU A N 1
ATOM 1717 C CA . GLU A 1 225 ? 32.008 5.329 -21.633 1.00 85.31 225 GLU A CA 1
ATOM 1718 C C . GLU A 1 225 ? 32.602 6.494 -20.825 1.00 85.31 225 GLU A C 1
ATOM 1720 O O . GLU A 1 225 ? 33.774 6.839 -20.993 1.00 85.31 225 GLU A O 1
ATOM 1725 N N . ALA A 1 226 ? 31.837 7.038 -19.873 1.00 82.56 226 ALA A N 1
ATOM 1726 C CA . ALA A 1 226 ? 32.307 8.104 -18.989 1.00 82.56 226 ALA A CA 1
ATOM 1727 C C . ALA A 1 226 ? 33.491 7.675 -18.098 1.00 82.56 226 ALA A C 1
ATOM 1729 O O . ALA A 1 226 ? 34.334 8.500 -17.740 1.00 82.56 226 ALA A O 1
ATOM 1730 N N . LEU A 1 227 ? 33.565 6.393 -17.724 1.00 83.00 227 LEU A N 1
ATOM 1731 C CA . LEU A 1 227 ? 34.676 5.846 -16.942 1.00 83.00 227 LEU A CA 1
ATOM 1732 C C . LEU A 1 227 ? 35.909 5.521 -17.798 1.00 83.00 227 LEU A C 1
ATOM 1734 O O . LEU A 1 227 ? 37.023 5.596 -17.277 1.00 83.00 227 LEU A O 1
ATOM 1738 N N . ASP A 1 228 ? 35.727 5.193 -19.080 1.00 80.50 228 ASP A N 1
ATOM 1739 C CA . ASP A 1 228 ? 36.813 4.870 -20.013 1.00 80.50 228 ASP A CA 1
ATOM 1740 C C . ASP A 1 228 ? 37.537 6.124 -20.550 1.00 80.50 228 ASP A C 1
ATOM 1742 O O . ASP A 1 228 ? 38.728 6.046 -20.865 1.00 80.50 228 ASP A O 1
ATOM 1746 N N . SER A 1 229 ? 36.879 7.294 -20.584 1.00 69.19 229 SER A N 1
ATOM 1747 C CA . SER A 1 229 ? 37.501 8.591 -20.931 1.00 69.19 229 SER A CA 1
ATOM 1748 C C . SER A 1 229 ? 37.239 9.678 -19.869 1.00 69.19 229 SER A C 1
ATOM 1750 O O . SER A 1 229 ? 36.565 10.675 -20.126 1.00 69.19 229 SER A O 1
ATOM 1752 N N . PRO A 1 230 ? 37.799 9.552 -18.649 1.00 60.72 230 PRO A N 1
ATOM 1753 C CA . PRO A 1 230 ? 37.464 10.428 -17.520 1.00 60.72 230 PRO A CA 1
ATOM 1754 C C . PRO A 1 230 ? 37.955 11.884 -17.665 1.00 60.72 230 PRO A C 1
ATOM 1756 O O . PRO A 1 230 ? 37.693 12.705 -16.786 1.00 60.72 230 PRO A O 1
ATOM 1759 N N . PHE A 1 231 ? 38.691 12.210 -18.734 1.00 63.12 231 PHE A N 1
ATOM 1760 C CA . PHE A 1 231 ? 39.304 13.524 -18.966 1.00 63.12 231 PHE A CA 1
ATOM 1761 C C . PHE A 1 231 ? 39.169 14.019 -20.418 1.00 63.12 231 PHE A C 1
ATOM 1763 O O . PHE A 1 231 ? 39.998 14.821 -20.853 1.00 63.12 231 PHE A O 1
ATOM 1770 N N . ASP A 1 232 ? 38.177 13.547 -21.180 1.00 59.91 232 ASP A N 1
ATOM 1771 C CA . ASP A 1 232 ? 37.972 14.018 -22.555 1.00 59.91 232 ASP A CA 1
ATOM 1772 C C . ASP A 1 232 ? 37.608 15.522 -22.578 1.00 59.91 232 ASP A C 1
ATOM 1774 O O . ASP A 1 232 ? 36.614 15.922 -21.954 1.00 59.91 232 ASP A O 1
ATOM 1778 N N . PRO A 1 233 ? 38.390 16.394 -23.250 1.00 59.94 233 PRO A N 1
ATOM 1779 C CA . PRO A 1 233 ? 38.146 17.834 -23.236 1.00 59.94 233 PRO A CA 1
ATOM 1780 C C . PRO A 1 233 ? 36.886 18.269 -24.000 1.00 59.94 233 PRO A C 1
ATOM 1782 O O . PRO A 1 233 ? 36.464 19.408 -23.823 1.00 59.94 233 PRO A O 1
ATOM 1785 N N . ASP A 1 234 ? 36.281 17.392 -24.808 1.00 60.34 234 ASP A N 1
ATOM 1786 C CA . ASP A 1 234 ? 35.051 17.678 -25.565 1.00 60.34 234 ASP A CA 1
ATOM 1787 C C . ASP A 1 234 ? 33.759 17.465 -24.740 1.00 60.34 234 ASP A C 1
ATOM 1789 O O . ASP A 1 234 ? 32.658 17.731 -25.224 1.00 60.34 234 ASP A O 1
ATOM 1793 N N . THR A 1 235 ? 33.882 17.025 -23.480 1.00 56.78 235 THR A N 1
ATOM 1794 C CA . THR A 1 235 ? 32.768 16.814 -22.528 1.00 56.78 235 THR A CA 1
ATOM 1795 C C . THR A 1 235 ? 32.660 17.869 -21.410 1.00 56.78 235 THR A C 1
ATOM 1797 O O . THR A 1 235 ? 31.893 17.670 -20.465 1.00 56.78 235 THR A O 1
ATOM 1800 N N . LEU A 1 236 ? 33.390 18.993 -21.501 1.00 44.09 236 LEU A N 1
ATOM 1801 C CA . LEU A 1 236 ? 33.297 20.143 -20.574 1.00 44.09 236 LEU A CA 1
ATOM 1802 C C . LEU A 1 236 ? 32.499 21.324 -21.142 1.00 44.09 236 LEU A C 1
ATOM 1804 O O . LEU A 1 236 ? 32.778 21.742 -22.286 1.00 44.09 236 LEU A O 1
#

Solvent-accessible surface area (backbone atoms only — not comparable to full-atom values): 14677 Å² total; per-residue (Å²): 131,90,81,88,87,84,80,88,90,86,84,80,81,88,78,77,81,83,82,64,78,80,79,69,53,68,67,58,51,51,51,50,44,51,53,53,38,64,70,44,48,76,74,60,74,87,79,90,62,90,70,78,96,62,82,56,79,78,62,62,88,28,63,60,40,55,31,31,53,57,57,90,86,52,57,65,71,65,54,45,58,48,51,53,52,54,46,51,53,50,50,50,54,41,50,52,50,31,67,76,71,26,63,66,48,38,51,51,51,50,52,51,50,52,52,60,72,66,43,90,61,64,96,76,64,95,58,58,80,91,53,62,86,56,74,80,54,79,83,86,54,91,93,61,84,76,93,74,46,64,60,54,57,37,51,54,50,54,64,73,50,81,80,79,82,84,76,50,73,66,54,49,52,52,36,54,50,40,52,49,54,48,50,54,47,42,54,51,53,50,52,52,51,30,60,55,30,49,78,45,16,68,62,50,42,49,51,40,61,71,40,47,49,57,54,53,51,50,53,52,50,53,55,48,54,51,66,76,49,80,77,56,78,89,79,114

Foldseek 3Di:
DDDDDDDDDDDDDDDDDPPDPPPDPLLRLLVVLVVVLLVCLLVDADDPDDDDPDDDPQQVVHLLCVLLQNDPPFDPLSSLSSSLSNVVSLVVQLLVCCVVPPVLLVVVVVVVVVLQVVFPQDQQPPDDSSCHPDDQADDDDPPDDDPDGSVRVSVVSSVVDDDDDDDDPVSVVSNVVSVVVSVVSSVVSSVVSSVSSNVNNVVSVVSCVVRPVVSVVVVVVVVVVCVVCVDPPVVD

Sequence (236 aa):
MRAADLACRRRPGVSAPYAGVVERSLETQVDQAVEAWLRWVPRWEPATHRGRVAPCRRCLGSPVLSAAGIGANVPHGVQHGLSTRIKAIVDHAVAEYTALNLPMLQGELDQQAARNRARAYRPTEDLEPEYEGMPLDPDPVPGAPFLFTLAGMADEDAGELPPLPPLSDEAKAALRHEVALADDYANVVGREICGLLLRHRLRVQAAISEYVEPQIEAMLAELTEALDSPFDPDTL